Protein AF-A0A6I5H037-F1 (afdb_monomer)

Foldseek 3Di:
DPDDFAFDDPVVDDDDVCQVVLVVLVVVVQVVQQVCCCPVQPPVHGAGLWQRAWLDKDKDKDFLDPPDDPLQLFDLSVDTDIWIKIWIKTQGASHHWFLVPRFQKMKIKMKTAQRDFFDPDPVCGGRRIDIQIKILALAALDDGSVLVSLVSVLRSCVVVLPVVPPRSVVQSLVCNQCVPVPHDPVGGSVSSSVSVVVSRPPADWAPLQGKIKSNDWDDGPRTIDIDIDGHDPVLNVQQDRTHFDSPPDRDTRNVSVVVSPD

Mean predicted aligned error: 4.05 Å

Structure (mmCIF, N/CA/C/O backbone):
data_AF-A0A6I5H037-F1
#
_entry.id   AF-A0A6I5H037-F1
#
loop_
_atom_site.group_PDB
_atom_site.id
_atom_site.type_symbol
_atom_site.label_atom_id
_atom_site.label_alt_id
_atom_site.label_comp_id
_atom_site.label_asym_id
_atom_site.label_entity_id
_atom_site.label_seq_id
_atom_site.pdbx_PDB_ins_code
_atom_site.Cartn_x
_atom_site.Cartn_y
_atom_site.Cartn_z
_atom_site.occupancy
_atom_site.B_iso_or_equiv
_atom_site.auth_seq_id
_atom_site.auth_comp_id
_atom_site.auth_asym_id
_atom_site.auth_atom_id
_atom_site.pdbx_PDB_model_num
ATOM 1 N N . MET A 1 1 ? 1.772 -14.454 26.926 1.00 45.12 1 MET A N 1
ATOM 2 C CA . MET A 1 1 ? 2.000 -13.099 27.471 1.00 45.12 1 MET A CA 1
ATOM 3 C C . MET A 1 1 ? 0.825 -12.242 27.049 1.00 45.12 1 MET A C 1
ATOM 5 O O . MET A 1 1 ? 0.417 -12.375 25.902 1.00 45.12 1 MET A O 1
ATOM 9 N N . ALA A 1 2 ? 0.251 -11.444 27.952 1.00 58.22 2 ALA A N 1
ATOM 10 C CA . ALA A 1 2 ? -0.724 -10.430 27.551 1.00 58.22 2 ALA A CA 1
ATOM 11 C C . ALA A 1 2 ? -0.052 -9.454 26.571 1.00 58.22 2 ALA A C 1
ATOM 13 O O . ALA A 1 2 ? 1.149 -9.204 26.697 1.00 58.22 2 ALA A O 1
ATOM 14 N N . ALA A 1 3 ? -0.789 -8.958 25.578 1.00 73.38 3 ALA A N 1
ATOM 15 C CA . ALA A 1 3 ? -0.257 -7.965 24.654 1.00 73.38 3 ALA A CA 1
ATOM 16 C C . ALA A 1 3 ? 0.132 -6.701 25.439 1.00 73.38 3 ALA A C 1
ATOM 18 O O . ALA A 1 3 ? -0.665 -6.186 26.221 1.00 73.38 3 ALA A O 1
ATOM 19 N N . GLN A 1 4 ? 1.362 -6.222 25.261 1.00 87.56 4 GLN A N 1
ATOM 20 C CA . GLN A 1 4 ? 1.789 -4.944 25.819 1.00 87.56 4 GLN A CA 1
ATOM 21 C C . GLN A 1 4 ? 1.348 -3.835 24.860 1.00 87.56 4 GLN A C 1
ATOM 23 O O . GLN A 1 4 ? 1.903 -3.707 23.770 1.00 87.56 4 GLN A O 1
ATOM 28 N N . PHE A 1 5 ? 0.338 -3.058 25.248 1.00 92.31 5 PHE A N 1
ATOM 29 C CA . PHE A 1 5 ? -0.119 -1.911 24.465 1.00 92.31 5 PHE A CA 1
ATOM 30 C C . PHE A 1 5 ? 0.850 -0.732 24.610 1.00 92.31 5 PHE A C 1
ATOM 32 O O . PHE A 1 5 ? 1.288 -0.408 25.716 1.00 92.31 5 PHE A O 1
ATOM 39 N N . VAL A 1 6 ? 1.170 -0.082 23.490 1.00 93.88 6 VAL A N 1
ATOM 40 C CA . VAL A 1 6 ? 2.007 1.124 23.450 1.00 93.88 6 VAL A CA 1
ATOM 41 C C . VAL A 1 6 ? 1.087 2.336 23.433 1.00 93.88 6 VAL A C 1
ATOM 43 O O . VAL A 1 6 ? 0.266 2.466 22.525 1.00 93.88 6 VAL A O 1
ATOM 46 N N . ARG A 1 7 ? 1.189 3.198 24.448 1.00 94.88 7 ARG A N 1
ATOM 47 C CA . ARG A 1 7 ? 0.405 4.437 24.512 1.00 94.88 7 ARG A CA 1
ATOM 48 C C . ARG A 1 7 ? 0.879 5.424 23.455 1.00 94.88 7 ARG A C 1
ATOM 50 O O . ARG A 1 7 ? 2.078 5.552 23.230 1.00 94.88 7 ARG A O 1
ATOM 57 N N . TYR A 1 8 ? -0.070 6.119 22.845 1.00 95.69 8 TYR A N 1
ATOM 58 C CA . TYR A 1 8 ? 0.222 7.253 21.989 1.00 95.69 8 TYR A CA 1
ATOM 59 C C . TYR A 1 8 ? 0.572 8.464 22.851 1.00 95.69 8 TYR A C 1
ATOM 61 O O . TYR A 1 8 ? -0.166 8.824 23.773 1.00 95.69 8 TYR A O 1
ATOM 69 N N . THR A 1 9 ? 1.672 9.116 22.508 1.00 94.88 9 THR A N 1
ATOM 70 C CA . THR A 1 9 ? 2.032 10.441 22.997 1.00 94.88 9 THR A CA 1
ATOM 71 C C . THR A 1 9 ? 2.576 11.250 21.815 1.00 94.88 9 THR A C 1
ATOM 73 O O . THR A 1 9 ? 3.188 10.657 20.928 1.00 94.88 9 THR A O 1
ATOM 76 N N . PRO A 1 10 ? 2.340 12.574 21.739 1.00 90.75 10 PRO A N 1
ATOM 77 C CA . PRO A 1 10 ? 2.781 13.370 20.588 1.00 90.75 10 PRO A CA 1
ATOM 78 C C . PRO A 1 10 ? 4.294 13.324 20.320 1.00 90.75 10 PRO A C 1
ATOM 80 O O . PRO A 1 10 ? 4.713 13.471 19.184 1.00 90.75 10 PRO A O 1
ATOM 83 N N . ASP A 1 11 ? 5.113 13.081 21.345 1.00 91.12 11 ASP A N 1
ATOM 84 C CA . ASP A 1 11 ? 6.573 12.953 21.250 1.00 91.12 11 ASP A CA 1
ATOM 85 C C . ASP A 1 11 ? 7.053 11.630 20.626 1.00 91.12 11 ASP A C 1
ATOM 87 O O . ASP A 1 11 ? 8.256 11.436 20.464 1.00 91.12 11 ASP A O 1
ATOM 91 N N . ILE A 1 12 ? 6.141 10.715 20.268 1.00 90.75 12 ILE A N 1
ATOM 92 C CA . ILE A 1 12 ? 6.486 9.517 19.488 1.00 90.75 12 ILE A CA 1
ATOM 93 C C . ILE A 1 12 ? 6.868 9.868 18.041 1.00 90.75 12 ILE A C 1
ATOM 95 O O . ILE A 1 12 ? 7.565 9.093 17.384 1.00 90.75 12 ILE A O 1
ATOM 99 N N . GLU A 1 13 ? 6.381 10.999 17.527 1.00 85.44 13 GLU A N 1
ATOM 100 C CA . GLU A 1 13 ? 6.685 11.461 16.178 1.00 85.44 13 GLU A CA 1
ATOM 101 C C . GLU A 1 13 ? 8.054 12.147 16.166 1.00 85.44 13 GLU A C 1
ATOM 103 O O . GLU A 1 13 ? 8.364 12.981 17.018 1.00 85.44 13 GLU A O 1
ATOM 108 N N . ALA A 1 14 ? 8.896 11.762 15.208 1.00 84.94 14 ALA A N 1
ATOM 109 C CA . ALA A 1 14 ? 10.182 12.406 14.997 1.00 84.94 14 ALA A CA 1
ATOM 110 C C . ALA A 1 14 ? 9.977 13.645 14.124 1.00 84.94 14 ALA A C 1
ATOM 112 O O . ALA A 1 14 ? 9.463 13.532 13.012 1.00 84.94 14 ALA A O 1
ATOM 113 N N . ASP A 1 15 ? 10.392 14.804 14.631 1.00 84.00 15 ASP A N 1
ATOM 114 C CA . ASP A 1 15 ? 10.367 16.047 13.865 1.00 84.00 15 ASP A CA 1
ATOM 115 C C . ASP A 1 15 ? 11.351 15.955 12.688 1.00 84.00 15 ASP A C 1
ATOM 117 O O . ASP A 1 15 ? 12.521 15.600 12.864 1.00 84.00 15 ASP A O 1
ATOM 121 N N . ASP A 1 16 ? 10.864 16.264 11.490 1.00 88.81 16 ASP A N 1
ATOM 122 C CA . ASP A 1 16 ? 11.654 16.375 10.268 1.00 88.81 16 ASP A CA 1
ATOM 123 C C . ASP A 1 16 ? 11.453 17.802 9.731 1.00 88.81 16 ASP A C 1
ATOM 125 O O . ASP A 1 16 ? 10.391 18.109 9.182 1.00 88.81 16 ASP A O 1
ATOM 129 N N . PRO A 1 17 ? 12.454 18.693 9.873 1.00 93.38 17 PRO A N 1
ATOM 130 C CA . PRO A 1 17 ? 12.318 20.096 9.486 1.00 93.38 17 PRO A CA 1
ATOM 131 C C . PRO A 1 17 ? 12.111 20.284 7.977 1.00 93.38 17 PRO A C 1
ATOM 133 O O . PRO A 1 17 ? 11.693 21.357 7.542 1.00 93.38 17 PRO A O 1
ATOM 136 N N . ASP A 1 18 ? 12.405 19.257 7.176 1.00 95.38 18 ASP A N 1
ATOM 137 C CA . ASP A 1 18 ? 12.245 19.261 5.730 1.00 95.38 18 ASP A CA 1
ATOM 138 C C . ASP A 1 18 ? 11.005 18.475 5.267 1.00 95.38 18 ASP A C 1
ATOM 140 O O . ASP A 1 18 ? 10.766 18.382 4.056 1.00 95.38 18 ASP A O 1
ATOM 144 N N . PHE A 1 19 ? 10.192 17.956 6.198 1.00 94.19 19 PHE A N 1
ATOM 145 C CA . PHE A 1 19 ? 9.031 17.112 5.910 1.00 94.19 19 PHE A CA 1
ATOM 146 C C . PHE A 1 19 ? 8.091 17.754 4.892 1.00 94.19 19 PHE A C 1
ATOM 148 O O . PHE A 1 19 ? 7.837 17.165 3.842 1.00 94.19 19 PHE A O 1
ATOM 155 N N . ASP A 1 20 ? 7.635 18.984 5.150 1.00 95.19 20 ASP A N 1
ATOM 156 C CA . ASP A 1 20 ? 6.682 19.681 4.281 1.00 95.19 20 ASP A CA 1
ATOM 157 C C . ASP A 1 20 ? 7.251 19.891 2.875 1.00 95.19 20 ASP A C 1
ATOM 159 O O . ASP A 1 20 ? 6.580 19.645 1.872 1.00 95.19 20 ASP A O 1
ATOM 163 N N . ARG A 1 21 ? 8.524 20.291 2.774 1.00 97.31 21 ARG A N 1
ATOM 164 C CA . ARG A 1 21 ? 9.194 20.499 1.482 1.00 97.31 21 ARG A CA 1
ATOM 165 C C . ARG A 1 21 ? 9.299 19.192 0.696 1.00 97.31 21 ARG A C 1
ATOM 167 O O . ARG A 1 21 ? 9.020 19.162 -0.509 1.00 97.31 21 ARG A O 1
ATOM 174 N N . ASN A 1 22 ? 9.713 18.119 1.363 1.00 96.44 22 ASN A N 1
ATOM 175 C CA . ASN A 1 22 ? 9.862 16.803 0.753 1.00 96.44 22 ASN A CA 1
ATOM 176 C C . ASN A 1 22 ? 8.491 16.241 0.346 1.00 96.44 22 ASN A C 1
ATOM 178 O O . ASN A 1 22 ? 8.345 15.742 -0.770 1.00 96.44 22 ASN A O 1
ATOM 182 N N . LEU A 1 23 ? 7.468 16.408 1.187 1.00 95.50 23 LEU A N 1
ATOM 183 C CA . LEU A 1 23 ? 6.093 15.998 0.912 1.00 95.50 23 LEU A CA 1
ATOM 184 C C . LEU A 1 23 ? 5.537 16.705 -0.326 1.00 95.50 23 LEU A C 1
ATOM 186 O O . LEU A 1 23 ? 5.046 16.039 -1.234 1.00 95.50 23 LEU A O 1
ATOM 190 N N . GLN A 1 24 ? 5.686 18.029 -0.421 1.00 97.25 24 GLN A N 1
ATOM 191 C CA . GLN A 1 24 ? 5.251 18.780 -1.604 1.00 97.25 24 GLN A CA 1
ATOM 192 C C . GLN A 1 24 ? 5.994 18.346 -2.874 1.00 97.25 24 GLN A C 1
ATOM 194 O O . GLN A 1 24 ? 5.411 18.295 -3.957 1.00 97.25 24 GLN A O 1
ATOM 199 N N . THR A 1 25 ? 7.267 17.961 -2.752 1.00 96.94 25 THR A N 1
ATOM 200 C CA . THR A 1 25 ? 8.031 17.413 -3.883 1.00 96.94 25 THR A CA 1
ATOM 201 C C . THR A 1 25 ? 7.469 16.065 -4.343 1.00 96.94 25 THR A C 1
ATOM 203 O O . THR A 1 25 ? 7.323 15.848 -5.546 1.00 96.94 25 THR A O 1
ATOM 206 N N . VAL A 1 26 ? 7.130 15.165 -3.411 1.00 95.75 26 VAL A N 1
ATOM 207 C CA . VAL A 1 26 ? 6.481 13.880 -3.727 1.00 95.75 26 VAL A CA 1
ATOM 208 C C . VAL A 1 26 ? 5.128 14.113 -4.399 1.00 95.75 26 VAL A C 1
ATOM 210 O O . VAL A 1 26 ? 4.872 13.523 -5.447 1.00 95.75 26 VAL A O 1
ATOM 213 N N . ILE A 1 27 ? 4.300 15.007 -3.846 1.00 95.38 27 ILE A N 1
ATOM 214 C CA . ILE A 1 27 ? 2.980 15.349 -4.395 1.00 95.38 27 ILE A CA 1
ATOM 215 C C . ILE A 1 27 ? 3.114 15.858 -5.832 1.00 95.38 27 ILE A C 1
ATOM 217 O O . ILE A 1 27 ? 2.495 15.296 -6.731 1.00 95.38 27 ILE A O 1
ATOM 221 N N . GLY A 1 28 ? 3.988 16.837 -6.085 1.00 96.56 28 GLY A N 1
ATOM 222 C CA . GLY A 1 28 ? 4.176 17.385 -7.432 1.00 96.56 28 GLY A CA 1
ATOM 223 C C . GLY A 1 28 ? 4.663 16.345 -8.451 1.00 96.56 28 GLY A C 1
ATOM 224 O O . GLY A 1 28 ? 4.234 16.351 -9.609 1.00 96.56 28 GLY A O 1
ATOM 225 N N . LYS A 1 29 ? 5.522 15.402 -8.033 1.00 94.38 29 LYS A N 1
ATOM 226 C CA . LYS A 1 29 ? 5.944 14.269 -8.878 1.00 94.38 29 LYS A CA 1
ATOM 227 C C . LYS A 1 29 ? 4.783 13.324 -9.184 1.00 94.38 29 LYS A C 1
ATOM 229 O O . LYS A 1 29 ? 4.627 12.913 -10.334 1.00 94.38 29 LYS A O 1
ATOM 234 N N . THR A 1 30 ? 3.972 12.997 -8.180 1.00 94.88 30 THR A N 1
ATOM 235 C CA . THR A 1 30 ? 2.774 12.165 -8.332 1.00 94.88 30 THR A CA 1
ATOM 236 C C . THR A 1 30 ? 1.770 12.815 -9.283 1.00 94.88 30 THR A C 1
ATOM 238 O O . THR A 1 30 ? 1.322 12.163 -10.224 1.00 94.88 30 THR A O 1
ATOM 241 N N . GLU A 1 31 ? 1.464 14.101 -9.108 1.00 95.44 31 GLU A N 1
ATOM 242 C CA . GLU A 1 31 ? 0.561 14.851 -9.990 1.00 95.44 31 GLU A CA 1
ATOM 243 C C . GLU A 1 31 ? 1.055 14.862 -11.440 1.00 95.44 31 GLU A C 1
ATOM 245 O O . GLU A 1 31 ? 0.289 14.556 -12.357 1.00 95.44 31 GLU A O 1
ATOM 250 N N . SER A 1 32 ? 2.348 15.138 -11.641 1.00 94.31 32 SER A N 1
ATOM 251 C CA . SER A 1 32 ? 2.969 15.139 -12.972 1.00 94.31 32 SER A CA 1
ATOM 252 C C . SER A 1 32 ? 2.869 13.761 -13.631 1.00 94.31 32 SER A C 1
ATOM 254 O O . SER A 1 32 ? 2.424 13.646 -14.770 1.00 94.31 32 SER A O 1
ATOM 256 N N . TYR A 1 33 ? 3.195 12.693 -12.893 1.00 92.50 33 TYR A N 1
ATOM 257 C CA . TYR A 1 33 ? 3.070 11.323 -13.392 1.00 92.50 33 TYR A CA 1
ATOM 258 C C . TYR A 1 33 ? 1.628 10.984 -13.794 1.00 92.50 33 TYR A C 1
ATOM 260 O O . TYR A 1 33 ? 1.393 10.423 -14.867 1.00 92.50 33 TYR A O 1
ATOM 268 N N . ILE A 1 34 ? 0.655 11.319 -12.940 1.00 93.50 34 ILE A N 1
ATOM 269 C CA . ILE A 1 34 ? -0.766 11.059 -13.195 1.00 93.50 34 ILE A CA 1
ATOM 270 C C . ILE A 1 34 ? -1.210 11.785 -14.470 1.00 93.50 34 ILE A C 1
ATOM 272 O O . ILE A 1 34 ? -1.850 11.162 -15.321 1.00 93.50 34 ILE A O 1
ATOM 276 N N . ALA A 1 35 ? -0.844 13.057 -14.640 1.00 93.69 35 ALA A N 1
ATOM 277 C CA . ALA A 1 35 ? -1.176 13.831 -15.833 1.00 93.69 35 ALA A CA 1
ATOM 278 C C . ALA A 1 35 ? -0.558 13.223 -17.107 1.00 93.69 35 ALA A C 1
ATOM 280 O O . ALA A 1 35 ? -1.280 12.923 -18.062 1.00 93.69 35 ALA A O 1
ATOM 281 N N . ASP A 1 36 ? 0.747 12.945 -17.093 1.00 91.75 36 ASP A N 1
ATOM 282 C CA . ASP A 1 36 ? 1.486 12.424 -18.253 1.00 91.75 36 ASP A CA 1
ATOM 283 C C . ASP A 1 36 ? 1.035 11.010 -18.656 1.00 91.75 36 ASP A C 1
ATOM 285 O O . ASP A 1 36 ? 1.082 10.617 -19.829 1.00 91.75 36 ASP A O 1
ATOM 289 N N . SER A 1 37 ? 0.552 10.224 -17.691 1.00 91.19 37 SER A N 1
ATOM 290 C CA . SER A 1 37 ? 0.114 8.846 -17.924 1.00 91.19 37 SER A CA 1
ATOM 291 C C . SER A 1 37 ? -1.097 8.723 -18.858 1.00 91.19 37 SER A C 1
ATOM 293 O O . SER A 1 37 ? -1.305 7.649 -19.427 1.00 91.19 37 SER A O 1
ATOM 295 N N . VAL A 1 38 ? -1.868 9.797 -19.068 1.00 89.94 38 VAL A N 1
ATOM 296 C CA . VAL A 1 38 ? -2.988 9.812 -20.025 1.00 89.94 38 VAL A CA 1
ATOM 297 C C . VAL A 1 38 ? -2.495 9.493 -21.437 1.00 89.94 38 VAL A C 1
ATOM 299 O O . VAL A 1 38 ? -3.088 8.656 -22.127 1.00 89.94 38 VAL A O 1
ATOM 302 N N . GLU A 1 39 ? -1.393 10.125 -21.844 1.00 86.44 39 GLU A N 1
ATOM 303 C CA . GLU A 1 39 ? -0.765 9.923 -23.149 1.00 86.44 39 GLU A CA 1
ATOM 304 C C . GLU A 1 39 ? 0.182 8.718 -23.118 1.00 86.44 39 GLU A C 1
ATOM 306 O O . GLU A 1 39 ? 0.047 7.790 -23.920 1.00 86.44 39 GLU A O 1
ATOM 311 N N . ALA A 1 40 ? 1.101 8.683 -22.147 1.00 82.06 40 ALA A N 1
ATOM 312 C CA . ALA A 1 40 ? 2.151 7.667 -22.072 1.00 82.06 40 ALA A CA 1
ATOM 313 C C . ALA A 1 40 ? 1.618 6.257 -21.756 1.00 82.06 40 ALA A C 1
ATOM 315 O O . ALA A 1 40 ? 2.200 5.255 -22.174 1.00 82.06 40 ALA A O 1
ATOM 316 N N . GLY A 1 41 ? 0.502 6.160 -21.028 1.00 71.12 41 GLY A N 1
ATOM 317 C CA . GLY A 1 41 ? -0.101 4.896 -20.610 1.00 71.12 41 GLY A CA 1
ATOM 318 C C . GLY A 1 41 ? -0.867 4.167 -21.715 1.00 71.12 41 GLY A C 1
ATOM 319 O O . GLY A 1 41 ? -1.303 3.038 -21.498 1.00 71.12 41 GLY A O 1
ATOM 320 N N . GLY A 1 42 ? -1.070 4.789 -22.885 1.00 70.19 42 GLY A N 1
ATOM 321 C CA . GLY A 1 42 ? -1.694 4.163 -24.059 1.00 70.19 42 GLY A CA 1
ATOM 322 C C . GLY A 1 42 ? -3.180 3.802 -23.908 1.00 70.19 42 GLY A C 1
ATOM 323 O O . GLY A 1 42 ? -3.752 3.186 -24.804 1.00 70.19 42 GLY A O 1
ATOM 324 N N . THR A 1 43 ? -3.815 4.172 -22.789 1.00 76.00 43 THR A N 1
ATOM 325 C CA . THR A 1 43 ? -5.243 3.914 -22.518 1.00 76.00 43 THR A CA 1
ATOM 326 C C . THR A 1 43 ? -6.125 5.155 -22.671 1.00 76.00 43 THR A C 1
ATOM 328 O O . THR A 1 43 ? -7.350 5.036 -22.604 1.00 76.00 43 THR A O 1
ATOM 331 N N . GLY A 1 44 ? -5.526 6.341 -22.850 1.00 83.81 44 GLY A N 1
ATOM 332 C CA . GLY A 1 44 ? -6.238 7.622 -22.836 1.00 83.81 44 GLY A CA 1
ATOM 333 C C . GLY A 1 44 ? -6.839 7.965 -21.468 1.00 83.81 44 GLY A C 1
ATOM 334 O O . GLY A 1 44 ? -7.778 8.754 -21.388 1.00 83.81 44 GLY A O 1
ATOM 335 N N . ARG A 1 45 ? -6.360 7.327 -20.393 1.00 88.00 45 ARG A N 1
ATOM 336 C CA . ARG A 1 45 ? -6.822 7.523 -19.016 1.00 88.00 45 ARG A CA 1
ATOM 337 C C . ARG A 1 45 ? -5.627 7.675 -18.094 1.00 88.00 45 ARG A C 1
ATOM 339 O O . ARG A 1 45 ? -4.628 6.981 -18.267 1.00 88.00 45 ARG A O 1
ATOM 346 N N . ALA A 1 46 ? -5.785 8.527 -17.089 1.00 92.56 46 ALA A N 1
ATOM 347 C CA . ALA A 1 46 ? -4.786 8.685 -16.051 1.00 92.56 46 ALA A CA 1
ATOM 348 C C . ALA A 1 46 ? -4.640 7.384 -15.241 1.00 92.56 46 ALA A C 1
ATOM 350 O O . ALA A 1 46 ? -5.628 6.736 -14.869 1.00 92.56 46 ALA A O 1
ATOM 351 N N . LEU A 1 47 ? -3.397 7.004 -14.980 1.00 91.75 47 LEU A N 1
ATOM 352 C CA . LEU A 1 47 ? -2.997 5.916 -14.103 1.00 91.75 47 LEU A CA 1
ATOM 353 C C . LEU A 1 47 ? -2.598 6.486 -12.741 1.00 91.75 47 LEU A C 1
ATOM 355 O O . LEU A 1 47 ? -2.188 7.634 -12.628 1.00 91.75 47 LEU A O 1
ATOM 359 N N . ARG A 1 48 ? -2.710 5.660 -11.700 1.00 93.19 48 ARG A N 1
ATOM 360 C CA . ARG A 1 48 ? -2.158 5.986 -10.379 1.00 93.19 48 ARG A CA 1
ATOM 361 C C . ARG A 1 48 ? -0.641 5.767 -10.401 1.00 93.19 48 ARG A C 1
ATOM 363 O O . ARG A 1 48 ? -0.192 4.806 -11.021 1.00 93.19 48 ARG A O 1
ATOM 370 N N . ASP A 1 49 ? 0.121 6.602 -9.704 1.00 91.62 49 ASP A N 1
ATOM 371 C CA . ASP A 1 49 ? 1.587 6.495 -9.561 1.00 91.62 49 ASP A CA 1
ATOM 372 C C . ASP A 1 49 ? 2.042 5.296 -8.709 1.00 91.62 49 ASP A C 1
ATOM 374 O O . ASP A 1 49 ? 3.193 4.870 -8.752 1.00 91.62 49 ASP A O 1
ATOM 378 N N . ALA A 1 50 ? 1.114 4.699 -7.974 1.00 93.25 50 ALA A N 1
ATOM 379 C CA . ALA A 1 50 ? 1.214 3.368 -7.413 1.00 93.25 50 ALA A CA 1
ATOM 380 C C . ALA A 1 50 ? -0.153 2.694 -7.509 1.00 93.25 50 ALA A C 1
ATOM 382 O O . ALA A 1 50 ? -1.203 3.335 -7.561 1.00 93.25 50 ALA A O 1
ATOM 383 N N . HIS A 1 51 ? -0.175 1.370 -7.522 1.00 96.19 51 HIS A N 1
ATOM 384 C CA . HIS A 1 51 ? -1.423 0.626 -7.630 1.00 96.19 51 HIS A CA 1
ATOM 385 C C . HIS A 1 51 ? -2.281 0.932 -8.868 1.00 96.19 51 HIS A C 1
ATOM 387 O O . HIS A 1 51 ? -3.523 0.912 -8.808 1.00 96.19 51 HIS A O 1
ATOM 393 N N . ALA A 1 52 ? -1.636 1.171 -10.014 1.00 94.38 52 ALA A N 1
ATOM 394 C CA . ALA A 1 52 ? -2.313 1.487 -11.269 1.00 94.38 52 ALA A CA 1
ATOM 395 C C . ALA A 1 52 ? -3.261 0.366 -11.712 1.00 94.38 52 ALA A C 1
ATOM 397 O O . ALA A 1 52 ? -4.429 0.621 -12.025 1.00 94.38 52 ALA A O 1
ATOM 398 N N . LYS A 1 53 ? -2.800 -0.894 -11.677 1.00 95.12 53 LYS A N 1
ATOM 399 C CA . LYS A 1 53 ? -3.639 -2.042 -12.043 1.00 95.12 53 LYS A CA 1
ATOM 400 C C . LYS A 1 53 ? -4.585 -2.431 -10.911 1.00 95.12 53 LYS A C 1
ATOM 402 O O . LYS A 1 53 ? -4.167 -2.999 -9.905 1.00 95.12 53 LYS A O 1
ATOM 407 N N . GLY A 1 54 ? -5.879 -2.182 -11.106 1.00 96.56 54 GLY A N 1
ATOM 408 C CA . GLY A 1 54 ? -6.937 -2.764 -10.280 1.00 96.56 54 GLY A CA 1
ATOM 409 C C . GLY A 1 54 ? -7.288 -4.180 -10.743 1.00 96.56 54 GLY A C 1
ATOM 410 O O . GLY A 1 54 ? -7.608 -4.387 -11.917 1.00 96.56 54 GLY A O 1
ATOM 411 N N . TYR A 1 55 ? -7.266 -5.142 -9.824 1.00 97.31 55 TYR A N 1
ATOM 412 C CA . TYR A 1 55 ? -7.720 -6.510 -10.079 1.00 97.31 55 TYR A CA 1
ATOM 413 C C . TYR A 1 55 ? -9.235 -6.644 -9.939 1.00 97.31 55 TYR A C 1
ATOM 415 O O . TYR A 1 55 ? -9.851 -7.337 -10.741 1.00 97.31 55 TYR A O 1
ATOM 423 N N . GLY A 1 56 ? -9.849 -5.914 -9.007 1.00 96.88 56 GLY A N 1
ATOM 424 C CA . GLY A 1 56 ? -11.302 -5.847 -8.882 1.00 96.88 56 GLY A CA 1
ATOM 425 C C . GLY A 1 56 ? -11.756 -4.886 -7.790 1.00 96.88 56 GLY A C 1
ATOM 426 O O . GLY A 1 56 ? -10.963 -4.489 -6.935 1.00 96.88 56 GLY A O 1
ATOM 427 N N . LEU A 1 57 ? -13.034 -4.516 -7.857 1.00 97.38 57 LEU A N 1
ATOM 428 C CA . LEU A 1 57 ? -13.748 -3.745 -6.847 1.00 97.38 57 LEU A CA 1
ATOM 429 C C . LEU A 1 57 ? -14.916 -4.601 -6.358 1.00 97.38 57 LEU A C 1
ATOM 431 O O . LEU A 1 57 ? -15.732 -5.040 -7.166 1.00 97.38 57 LEU A O 1
ATOM 435 N N . VAL A 1 58 ? -14.965 -4.856 -5.057 1.00 96.69 58 VAL A N 1
ATOM 436 C CA . VAL A 1 58 ? -15.917 -5.770 -4.425 1.00 96.69 58 VAL A CA 1
ATOM 437 C C . VAL A 1 58 ? -16.734 -4.985 -3.409 1.00 96.69 58 VAL A C 1
ATOM 439 O O . VAL A 1 58 ? -16.180 -4.182 -2.659 1.00 96.69 58 VAL A O 1
ATOM 442 N N . ARG A 1 59 ? -18.050 -5.207 -3.391 1.00 97.56 59 ARG A N 1
ATOM 443 C CA . ARG A 1 59 ? -18.916 -4.712 -2.319 1.00 97.56 59 ARG A CA 1
ATOM 444 C C . ARG A 1 59 ? -18.861 -5.689 -1.157 1.00 97.56 59 ARG A C 1
ATOM 446 O O . ARG A 1 59 ? -18.970 -6.893 -1.369 1.00 97.56 59 ARG A O 1
ATOM 453 N N . GLY A 1 60 ? -18.706 -5.165 0.045 1.00 96.31 60 GLY A N 1
ATOM 454 C CA . GLY A 1 60 ? -18.707 -5.952 1.263 1.00 96.31 60 GLY A CA 1
ATOM 455 C C . GLY A 1 60 ? -19.419 -5.224 2.385 1.00 96.31 60 GLY A C 1
ATOM 456 O O . GLY A 1 60 ? -20.000 -4.158 2.192 1.00 96.31 60 GLY A O 1
ATOM 457 N N . VAL A 1 61 ? -19.336 -5.832 3.556 1.00 98.00 61 VAL A N 1
ATOM 458 C CA . VAL A 1 61 ? -19.856 -5.301 4.806 1.00 98.00 61 VAL A CA 1
ATOM 459 C C . VAL A 1 61 ? -18.749 -5.432 5.844 1.00 98.00 61 VAL A C 1
ATOM 461 O O . VAL A 1 61 ? -18.089 -6.470 5.911 1.00 98.00 61 VAL A O 1
ATOM 464 N N . VAL A 1 62 ? -18.533 -4.380 6.628 1.00 98.25 62 VAL A N 1
ATOM 465 C CA . VAL A 1 62 ? -17.657 -4.404 7.800 1.00 98.25 62 VAL A CA 1
ATOM 466 C C . VAL A 1 62 ? -18.525 -4.426 9.044 1.00 98.25 62 VAL A C 1
ATOM 468 O O . VAL A 1 62 ? -19.361 -3.550 9.244 1.00 98.25 62 VAL A O 1
ATOM 471 N N . GLU A 1 63 ? -18.307 -5.427 9.886 1.00 98.06 63 GLU A N 1
ATOM 472 C CA . GLU A 1 63 ? -18.902 -5.505 11.213 1.00 98.06 63 GLU A CA 1
ATOM 473 C C . GLU A 1 63 ? -17.857 -5.110 12.258 1.00 98.06 63 GLU A C 1
ATOM 475 O O . GLU A 1 63 ? -16.805 -5.741 12.388 1.00 98.06 63 GLU A O 1
ATOM 480 N N . ILE A 1 64 ? -18.149 -4.046 12.999 1.00 97.38 64 ILE A N 1
ATOM 481 C CA . ILE A 1 64 ? -17.427 -3.663 14.206 1.00 97.38 64 ILE A CA 1
ATOM 482 C C . ILE A 1 64 ? -18.110 -4.387 15.364 1.00 97.38 64 ILE A C 1
ATOM 484 O O . ILE A 1 64 ? -19.263 -4.103 15.691 1.00 97.38 64 ILE A O 1
ATOM 488 N N . LEU A 1 65 ? -17.393 -5.342 15.954 1.00 97.25 65 LEU A N 1
ATOM 489 C CA . LEU A 1 65 ? -17.919 -6.213 17.003 1.00 97.25 65 LEU A CA 1
ATOM 490 C C . LEU A 1 65 ? -18.190 -5.453 18.306 1.00 97.25 65 LEU A C 1
ATOM 492 O O . LEU A 1 65 ? -17.510 -4.477 18.634 1.00 97.25 65 LEU A O 1
ATOM 496 N N . ASP A 1 66 ? -19.154 -5.949 19.078 1.00 97.12 66 ASP A N 1
ATOM 497 C CA . ASP A 1 66 ? -19.388 -5.510 20.448 1.00 97.12 66 ASP A CA 1
ATOM 498 C C . ASP A 1 66 ? -18.445 -6.205 21.447 1.00 97.12 66 ASP A C 1
ATOM 500 O O . ASP A 1 66 ? -17.665 -7.097 21.111 1.00 97.12 66 ASP A O 1
ATOM 504 N N . GLY A 1 67 ? -18.448 -5.729 22.697 1.00 96.31 67 GLY A N 1
ATOM 505 C CA . GLY A 1 67 ? -17.704 -6.368 23.789 1.00 96.31 67 GLY A CA 1
ATOM 506 C C . GLY A 1 67 ? -16.175 -6.370 23.643 1.00 96.31 67 GLY A C 1
ATOM 507 O O . GLY A 1 67 ? -15.501 -7.119 24.353 1.00 96.31 67 GLY A O 1
ATOM 508 N N . LEU A 1 68 ? -15.614 -5.553 22.746 1.00 94.62 68 LEU A N 1
ATOM 509 C CA . LEU A 1 68 ? -14.168 -5.415 22.584 1.00 94.62 68 LEU A CA 1
ATOM 510 C C . LEU A 1 68 ? -13.521 -4.854 23.866 1.00 94.62 68 LEU A C 1
ATOM 512 O O . LEU A 1 68 ? -14.098 -3.972 24.509 1.00 94.62 68 LEU A O 1
ATOM 516 N N . PRO A 1 69 ? -12.307 -5.309 24.240 1.00 94.62 69 PRO A N 1
ATOM 517 C CA . PRO A 1 69 ? -11.551 -4.680 25.317 1.00 94.62 69 PRO A CA 1
ATOM 518 C C . PRO A 1 69 ? -11.372 -3.168 25.079 1.00 94.62 69 PRO A C 1
ATOM 520 O O . PRO A 1 69 ? -11.234 -2.760 23.920 1.00 94.62 69 PRO A O 1
ATOM 523 N N . PRO A 1 70 ? -11.322 -2.333 26.137 1.00 94.81 70 PRO A N 1
ATOM 524 C CA . PRO A 1 70 ? -11.241 -0.874 26.003 1.00 94.81 70 PRO A CA 1
ATOM 525 C C . PRO A 1 70 ? -10.069 -0.373 25.145 1.00 94.81 70 PRO A C 1
ATOM 527 O O . PRO A 1 70 ? -10.156 0.668 24.500 1.00 94.81 70 PRO A O 1
ATOM 530 N N . GLU A 1 71 ? -8.961 -1.109 25.105 1.00 94.62 71 GLU A N 1
ATOM 531 C CA . GLU A 1 71 ? -7.795 -0.788 24.281 1.00 94.62 71 GLU A CA 1
ATOM 532 C C . GLU A 1 71 ? -8.069 -0.945 22.777 1.00 94.62 71 GLU A C 1
ATOM 534 O O . GLU A 1 71 ? -7.465 -0.244 21.969 1.00 94.62 71 GLU A O 1
ATOM 539 N N . TYR A 1 72 ? -9.004 -1.819 22.392 1.00 94.50 72 TYR A N 1
ATOM 540 C CA . TYR A 1 72 ? -9.421 -2.026 21.002 1.00 94.50 72 TYR A CA 1
ATOM 541 C C . TYR A 1 72 ? -10.653 -1.193 20.619 1.00 94.50 72 TYR A C 1
ATOM 543 O O . TYR A 1 72 ? -10.757 -0.781 19.466 1.00 94.50 72 TYR A O 1
ATOM 551 N N . ALA A 1 73 ? -11.544 -0.892 21.565 1.00 96.12 73 ALA A N 1
ATOM 552 C CA . ALA A 1 73 ? -12.787 -0.148 21.344 1.00 96.12 73 ALA A CA 1
ATOM 553 C C . ALA A 1 73 ? -12.581 1.385 21.283 1.00 96.12 73 ALA A C 1
ATOM 555 O O . ALA A 1 73 ? -13.106 2.122 22.116 1.00 96.12 73 ALA A O 1
ATOM 556 N N . GLN A 1 74 ? -11.785 1.882 20.327 1.00 95.69 74 GLN 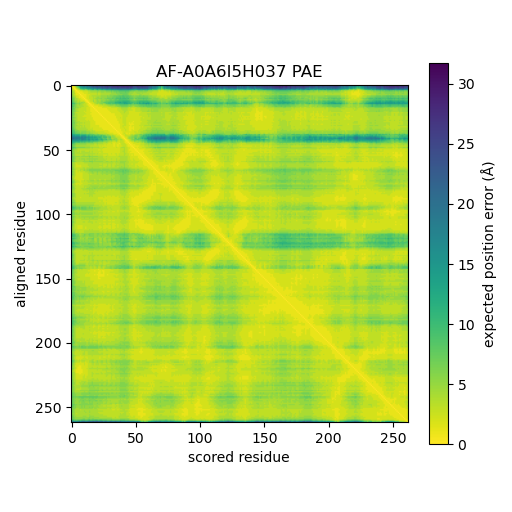A N 1
ATOM 557 C CA . GLN A 1 74 ? -11.448 3.312 20.197 1.00 95.69 74 GLN A CA 1
ATOM 558 C C . GLN A 1 74 ? -11.550 3.819 18.757 1.00 95.69 74 GLN A C 1
ATOM 560 O O . GLN A 1 74 ? -11.486 3.045 17.804 1.00 95.69 74 GLN A O 1
ATOM 565 N N . GLY A 1 75 ? -11.696 5.137 18.591 1.00 93.25 75 GLY A N 1
ATOM 566 C CA . GLY A 1 75 ? -11.915 5.745 17.277 1.00 93.25 75 GLY A CA 1
ATOM 567 C C . GLY A 1 75 ? -13.185 5.194 16.628 1.00 93.25 75 GLY A C 1
ATOM 568 O O . GLY A 1 75 ? -14.217 5.091 17.290 1.00 93.25 75 GLY A O 1
ATOM 569 N N . ILE A 1 76 ? -13.096 4.777 15.361 1.00 93.88 76 ILE A N 1
ATOM 570 C CA . ILE A 1 76 ? -14.232 4.175 14.643 1.00 93.88 76 ILE A CA 1
ATOM 571 C C . ILE A 1 76 ? -14.735 2.888 15.316 1.00 93.88 76 ILE A C 1
ATOM 573 O O . ILE A 1 76 ? -15.916 2.583 15.243 1.00 93.88 76 ILE A O 1
ATOM 577 N N . TYR A 1 77 ? -13.865 2.169 16.033 1.00 95.50 77 TYR A N 1
ATOM 578 C CA . TYR A 1 77 ? -14.181 0.895 16.686 1.00 95.50 77 TYR A CA 1
ATOM 579 C C . TYR A 1 77 ? -14.889 1.051 18.038 1.00 95.50 77 TYR A C 1
ATOM 581 O O . TYR A 1 77 ? -15.230 0.055 18.671 1.00 95.50 77 TYR A O 1
ATOM 589 N N . ALA A 1 78 ? -15.078 2.285 18.517 1.00 95.25 78 ALA A N 1
ATOM 590 C CA . ALA A 1 78 ? -15.736 2.552 19.797 1.00 95.25 78 ALA A CA 1
ATOM 591 C C . ALA A 1 78 ? -17.247 2.273 19.762 1.00 95.25 78 ALA A C 1
ATOM 593 O O . ALA A 1 78 ? -17.851 2.038 20.808 1.00 95.25 78 ALA A O 1
ATOM 594 N N . THR A 1 79 ? -17.857 2.316 18.574 1.00 94.81 79 THR A N 1
ATOM 595 C CA . THR A 1 79 ? -19.287 2.053 18.383 1.00 94.81 79 THR A CA 1
ATOM 596 C C . THR A 1 79 ? -19.456 0.776 17.563 1.00 94.81 79 THR A C 1
ATOM 598 O O . THR A 1 79 ? -19.102 0.778 16.385 1.00 94.81 79 THR A O 1
ATOM 601 N N . PRO A 1 80 ? -19.983 -0.310 18.155 1.00 96.94 80 PRO A N 1
ATOM 602 C CA . PRO A 1 80 ? -20.317 -1.520 17.415 1.00 96.94 80 PRO A CA 1
ATOM 603 C C . PRO A 1 80 ? -21.378 -1.249 16.350 1.00 96.94 80 PRO A C 1
ATOM 605 O O . PRO A 1 80 ? -22.278 -0.431 16.556 1.00 96.94 80 PRO A O 1
ATOM 608 N N . GLY A 1 81 ? -21.302 -1.957 15.229 1.00 97.00 81 GLY A N 1
ATOM 609 C CA . GLY A 1 81 ? -22.217 -1.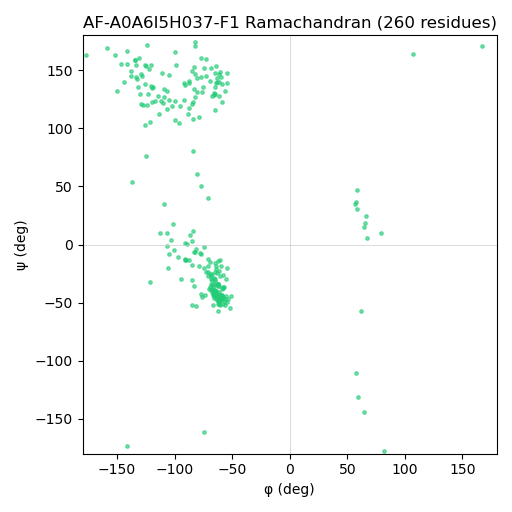728 14.121 1.00 97.00 81 GLY A CA 1
ATOM 610 C C . GLY A 1 81 ? -21.803 -2.403 12.827 1.00 97.00 81 GLY A C 1
ATOM 611 O O . GLY A 1 81 ? -20.708 -2.944 12.687 1.00 97.00 81 GLY A O 1
ATOM 612 N N . THR A 1 82 ? -22.714 -2.364 11.865 1.00 98.38 82 THR A N 1
ATOM 613 C CA . THR A 1 82 ? -22.530 -2.929 10.532 1.00 98.38 82 THR A CA 1
ATOM 614 C C . THR A 1 82 ? -22.521 -1.799 9.516 1.00 98.38 82 THR A C 1
ATOM 616 O O . THR A 1 82 ? -23.449 -0.994 9.487 1.00 98.38 82 THR A O 1
ATOM 619 N N . HIS A 1 83 ? -21.491 -1.763 8.679 1.00 98.50 83 HIS A N 1
ATOM 620 C CA . HIS A 1 83 ? -21.260 -0.705 7.703 1.00 98.50 83 HIS A CA 1
ATOM 621 C C . HIS A 1 83 ? -21.102 -1.292 6.307 1.00 98.50 83 HIS A C 1
ATOM 623 O O . HIS A 1 83 ? -20.396 -2.289 6.122 1.00 98.50 83 HIS A O 1
ATOM 629 N N . ASP A 1 84 ? -21.709 -0.647 5.313 1.00 98.56 84 ASP A N 1
ATOM 630 C CA . ASP A 1 84 ? -21.387 -0.933 3.920 1.00 98.56 84 ASP A CA 1
ATOM 631 C C . ASP A 1 84 ? -19.907 -0.630 3.660 1.00 98.56 84 ASP A C 1
ATOM 633 O O . ASP A 1 84 ? -19.305 0.271 4.257 1.00 98.56 84 ASP A O 1
ATOM 637 N N . ALA A 1 85 ? -19.307 -1.387 2.743 1.00 98.56 85 ALA A N 1
ATOM 638 C CA . ALA A 1 85 ? -17.912 -1.212 2.383 1.00 98.56 85 ALA A CA 1
ATOM 639 C C . ALA A 1 85 ? -17.622 -1.508 0.908 1.00 98.56 85 ALA A C 1
ATOM 641 O O . ALA A 1 85 ? -18.298 -2.298 0.239 1.00 98.56 85 ALA A O 1
ATOM 642 N N . LEU A 1 86 ? -16.549 -0.897 0.408 1.00 98.62 86 LEU A N 1
ATOM 643 C CA . LEU A 1 86 ? -15.933 -1.232 -0.871 1.00 98.62 86 LEU A CA 1
ATOM 644 C C . LEU A 1 86 ? -14.491 -1.681 -0.658 1.00 98.62 86 LEU A C 1
ATOM 646 O O . LEU A 1 86 ? -13.720 -1.025 0.038 1.00 98.62 86 LEU A O 1
ATOM 650 N N . ILE A 1 87 ? -14.111 -2.772 -1.318 1.00 98.44 87 ILE A N 1
ATOM 651 C CA . ILE A 1 87 ? -12.747 -3.297 -1.311 1.00 98.44 87 ILE A CA 1
ATOM 652 C C . ILE A 1 87 ? -12.184 -3.239 -2.726 1.00 98.44 87 ILE A C 1
ATOM 654 O O . ILE A 1 87 ? -12.744 -3.834 -3.647 1.00 98.44 87 ILE A O 1
ATOM 658 N N . ARG A 1 88 ? -11.049 -2.560 -2.911 1.00 98.50 88 ARG A N 1
ATOM 659 C CA . ARG A 1 88 ? -10.295 -2.558 -4.170 1.00 98.50 88 ARG A CA 1
ATOM 660 C C . ARG A 1 88 ? -9.024 -3.385 -4.028 1.00 98.50 88 ARG A C 1
ATOM 662 O O . ARG A 1 88 ? -8.096 -2.995 -3.321 1.00 98.50 88 ARG A O 1
ATOM 669 N N . PHE A 1 89 ? -8.946 -4.466 -4.798 1.00 98.50 89 PHE A N 1
ATOM 670 C CA . PHE A 1 89 ? -7.719 -5.237 -4.973 1.00 98.50 89 PHE A CA 1
ATOM 671 C C . PHE A 1 89 ? -6.880 -4.673 -6.118 1.00 98.50 89 PHE A C 1
ATOM 673 O O . PHE A 1 89 ? -7.412 -4.290 -7.164 1.00 98.50 89 PHE A O 1
ATOM 680 N N . SER A 1 90 ? -5.561 -4.634 -5.949 1.00 98.38 90 SER A N 1
ATOM 681 C CA . SER A 1 90 ? -4.639 -4.071 -6.946 1.00 98.38 90 SER A CA 1
ATOM 682 C C . SER A 1 90 ? -3.252 -4.709 -6.900 1.00 98.38 90 SER A C 1
ATOM 684 O O . SER A 1 90 ? -2.893 -5.343 -5.911 1.00 98.38 90 SER A O 1
ATOM 686 N N . ASN A 1 91 ? -2.462 -4.532 -7.958 1.00 97.44 91 ASN A N 1
ATOM 687 C CA . ASN A 1 91 ? -1.005 -4.683 -7.870 1.00 97.44 91 ASN A CA 1
ATOM 688 C C . ASN A 1 91 ? -0.399 -3.439 -7.193 1.00 97.44 91 ASN A C 1
ATOM 690 O O . ASN A 1 91 ? -1.069 -2.422 -7.191 1.00 97.44 91 ASN A O 1
ATOM 694 N N . GLY A 1 92 ? 0.817 -3.478 -6.644 1.00 94.94 92 GLY A N 1
ATOM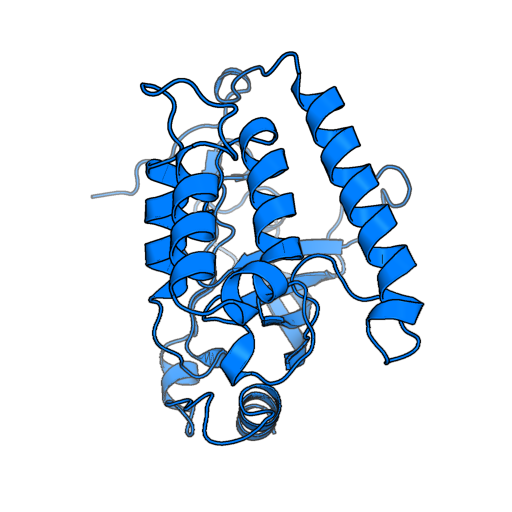 695 C CA . GLY A 1 92 ? 1.510 -2.293 -6.108 1.00 94.94 92 GLY A CA 1
ATOM 696 C C . GLY A 1 92 ? 2.162 -1.384 -7.163 1.00 94.94 92 GLY A C 1
ATOM 697 O O . GLY A 1 92 ? 2.439 -0.222 -6.889 1.00 94.94 92 GLY A O 1
ATOM 698 N N . SER A 1 93 ? 2.391 -1.880 -8.380 1.00 93.19 93 SER A N 1
ATOM 699 C CA . SER A 1 93 ? 3.129 -1.176 -9.433 1.00 93.19 93 SER A CA 1
ATOM 700 C C . SER A 1 93 ? 2.430 0.104 -9.941 1.00 93.19 93 SER A C 1
ATOM 702 O O . SER A 1 93 ? 1.198 0.111 -10.064 1.00 93.19 93 SER A O 1
ATOM 704 N N . PRO A 1 94 ? 3.198 1.139 -10.353 1.00 89.38 94 PRO A N 1
ATOM 705 C CA . PRO A 1 94 ? 2.707 2.259 -11.175 1.00 89.38 94 PRO A CA 1
ATOM 706 C C . PRO A 1 94 ? 2.155 1.837 -12.545 1.00 89.38 94 PRO A C 1
ATOM 708 O O . PRO A 1 94 ? 1.523 2.623 -13.241 1.00 89.38 94 PRO A O 1
ATOM 711 N N . HIS A 1 95 ? 2.394 0.599 -12.983 1.00 87.69 95 HIS A N 1
ATOM 712 C CA . HIS A 1 95 ? 2.065 0.158 -14.336 1.00 87.69 95 HIS A CA 1
ATOM 713 C C . HIS A 1 95 ? 0.829 -0.749 -14.375 1.00 87.69 95 HIS A C 1
ATOM 715 O O . HIS A 1 95 ? 0.607 -1.580 -13.495 1.00 87.69 95 HIS A O 1
ATOM 721 N N . ALA A 1 96 ? 0.044 -0.641 -15.452 1.00 88.62 96 ALA A N 1
ATOM 722 C CA . ALA A 1 96 ? -1.177 -1.428 -15.669 1.00 88.62 96 ALA A CA 1
ATOM 723 C C . ALA A 1 96 ? -1.010 -2.616 -16.645 1.00 88.62 96 ALA A C 1
ATOM 725 O O . ALA A 1 96 ? -1.995 -3.134 -17.169 1.00 88.62 96 ALA A O 1
ATOM 726 N N . GLY A 1 97 ? 0.233 -3.038 -16.906 1.00 89.56 97 GLY A N 1
ATOM 727 C CA . GLY A 1 97 ? 0.578 -4.065 -17.898 1.00 89.56 97 GLY A CA 1
ATOM 728 C C . GLY A 1 97 ? 0.245 -5.512 -17.502 1.00 89.56 97 GLY A C 1
ATOM 729 O O . GLY A 1 97 ? -0.570 -5.779 -16.620 1.00 89.56 97 GLY A O 1
ATOM 730 N N . ALA A 1 98 ? 0.878 -6.472 -18.182 1.00 94.00 98 ALA A N 1
ATOM 731 C CA . ALA A 1 98 ? 0.706 -7.903 -17.911 1.00 94.00 98 ALA A CA 1
ATOM 732 C C . ALA A 1 98 ? 1.203 -8.288 -16.506 1.00 94.00 98 ALA A C 1
ATOM 734 O O . ALA A 1 98 ? 2.277 -7.844 -16.099 1.00 94.00 98 ALA A O 1
ATOM 735 N N . ASP A 1 99 ? 0.463 -9.156 -15.808 1.00 96.25 99 ASP A N 1
ATOM 736 C CA . ASP A 1 99 ? 0.683 -9.478 -14.386 1.00 96.25 99 ASP A CA 1
ATOM 737 C C . ASP A 1 99 ? 2.101 -10.002 -14.100 1.00 96.25 99 ASP A C 1
ATOM 739 O O . ASP A 1 99 ? 2.716 -9.603 -13.111 1.00 96.25 99 ASP A O 1
ATOM 743 N N . ALA A 1 100 ? 2.676 -10.792 -15.016 1.00 94.94 100 ALA A N 1
ATOM 744 C CA . ALA A 1 100 ? 4.057 -11.284 -14.943 1.00 94.94 100 ALA A CA 1
ATOM 745 C C . ALA A 1 100 ? 5.131 -10.190 -14.768 1.00 94.94 100 ALA A C 1
ATOM 747 O O . ALA A 1 100 ? 6.255 -10.495 -14.376 1.00 94.94 100 ALA A O 1
ATOM 748 N N . ARG A 1 101 ? 4.825 -8.928 -15.103 1.00 91.88 101 ARG A N 1
ATOM 749 C CA . ARG A 1 101 ? 5.782 -7.807 -15.100 1.00 91.88 101 ARG A CA 1
ATOM 750 C C . ARG A 1 101 ? 5.584 -6.822 -13.951 1.00 91.88 101 ARG A C 1
ATOM 752 O O . ARG A 1 101 ? 6.328 -5.851 -13.874 1.00 91.88 101 ARG A O 1
ATOM 759 N N . LEU A 1 102 ? 4.585 -7.030 -13.096 1.00 92.38 102 LEU A N 1
ATOM 760 C CA . LEU A 1 102 ? 4.192 -6.033 -12.095 1.00 92.38 102 LEU A CA 1
ATOM 761 C C . LEU A 1 102 ? 4.790 -6.283 -10.701 1.00 92.38 102 LEU A C 1
ATOM 763 O O . LEU A 1 102 ? 4.743 -5.406 -9.845 1.00 92.38 102 LEU A O 1
ATOM 767 N N . GLY A 1 103 ? 5.398 -7.450 -10.479 1.00 93.12 103 GLY A N 1
ATOM 768 C CA . GLY A 1 103 ? 5.975 -7.826 -9.188 1.00 93.12 103 GLY A CA 1
ATOM 769 C C . GLY A 1 103 ? 4.942 -8.371 -8.195 1.00 93.12 103 GLY A C 1
ATOM 770 O O . GLY A 1 103 ? 3.767 -8.545 -8.517 1.00 93.12 103 GLY A O 1
ATOM 771 N N . ALA A 1 104 ? 5.413 -8.679 -6.984 1.00 95.00 104 ALA A N 1
ATOM 772 C CA . ALA A 1 104 ? 4.669 -9.450 -5.981 1.00 95.00 104 ALA A CA 1
ATOM 773 C C . ALA A 1 104 ? 3.798 -8.614 -5.025 1.00 95.00 104 ALA A C 1
ATOM 775 O O . ALA A 1 104 ? 2.960 -9.165 -4.304 1.00 95.00 104 ALA A O 1
ATOM 776 N N . ALA A 1 105 ? 3.991 -7.293 -4.995 1.00 95.56 105 ALA A N 1
ATOM 777 C CA . ALA A 1 105 ? 3.209 -6.415 -4.137 1.00 95.56 105 ALA A CA 1
ATOM 778 C C . ALA A 1 105 ? 1.750 -6.376 -4.613 1.00 95.56 105 ALA A C 1
ATOM 780 O O . ALA A 1 105 ? 1.468 -6.097 -5.781 1.00 95.56 105 ALA A O 1
ATOM 781 N N . THR A 1 106 ? 0.818 -6.630 -3.700 1.00 97.38 106 THR A N 1
ATOM 782 C CA . THR A 1 106 ? -0.621 -6.497 -3.937 1.00 97.38 106 THR A CA 1
ATOM 783 C C . THR A 1 106 ? -1.245 -5.640 -2.848 1.00 97.38 106 THR A C 1
ATOM 785 O O . THR A 1 106 ? -0.815 -5.674 -1.696 1.00 97.38 106 THR A O 1
ATOM 788 N N . GLY A 1 107 ? -2.244 -4.847 -3.225 1.00 97.62 107 GLY A N 1
ATOM 789 C CA . GLY A 1 107 ? -2.953 -3.947 -2.328 1.00 97.62 107 GLY A CA 1
ATOM 790 C C . GLY A 1 107 ? -4.389 -4.379 -2.069 1.00 97.62 107 GLY A C 1
ATOM 791 O O . GLY A 1 107 ? -5.050 -4.895 -2.975 1.00 97.62 107 GLY A O 1
ATOM 792 N N . LEU A 1 108 ? -4.857 -4.087 -0.858 1.00 98.19 108 LEU A N 1
ATOM 793 C CA . LEU A 1 108 ? -6.254 -4.133 -0.437 1.00 98.19 108 LEU A CA 1
ATOM 794 C C . LEU A 1 108 ? -6.593 -2.761 0.142 1.00 98.19 108 LEU A C 1
ATOM 796 O O . LEU A 1 108 ? -6.202 -2.436 1.264 1.00 98.19 108 LEU A O 1
ATOM 800 N N . ALA A 1 109 ? -7.304 -1.952 -0.640 1.00 98.50 109 ALA A N 1
ATOM 801 C CA . ALA A 1 109 ? -7.894 -0.720 -0.136 1.00 98.50 109 ALA A CA 1
ATOM 802 C C . ALA A 1 109 ? -9.321 -1.013 0.335 1.00 98.50 109 ALA A C 1
ATOM 804 O O . ALA A 1 109 ? -10.110 -1.542 -0.447 1.00 98.50 109 ALA A O 1
ATOM 805 N N . LEU A 1 110 ? -9.632 -0.697 1.588 1.00 98.44 110 LEU A N 1
ATOM 806 C CA . LEU A 1 110 ? -10.956 -0.839 2.190 1.00 98.44 110 LEU A CA 1
ATOM 807 C C . LEU A 1 110 ? -11.516 0.555 2.453 1.00 98.44 110 LEU A C 1
ATOM 809 O O . LEU A 1 110 ? -10.881 1.321 3.166 1.00 98.44 110 LEU A O 1
ATOM 813 N N . LYS A 1 111 ? -12.695 0.849 1.913 1.00 98.31 111 LYS A N 1
ATOM 814 C CA . LYS A 1 111 ? -13.494 2.033 2.231 1.00 98.31 111 LYS A CA 1
ATOM 815 C C . LYS A 1 111 ? -14.724 1.598 3.013 1.00 98.31 111 LYS A C 1
ATOM 817 O O . LYS A 1 111 ? -15.442 0.717 2.542 1.00 98.31 111 LYS A O 1
ATOM 822 N N . ILE A 1 112 ? -14.950 2.212 4.168 1.00 98.06 112 ILE A N 1
ATOM 823 C CA . ILE A 1 112 ? -16.101 1.988 5.050 1.00 98.06 112 ILE A CA 1
ATOM 824 C C . ILE A 1 112 ? -16.992 3.229 4.988 1.00 98.06 112 ILE A C 1
ATOM 826 O O . ILE A 1 112 ? -16.476 4.346 5.053 1.00 98.06 112 ILE A O 1
ATOM 830 N N . PHE A 1 113 ? -18.301 3.036 4.839 1.00 97.62 113 PHE A N 1
ATOM 831 C CA . PHE A 1 113 ? -19.281 4.122 4.750 1.00 97.62 113 PHE A CA 1
ATOM 832 C C . PHE A 1 113 ? -19.998 4.371 6.081 1.00 97.62 113 PHE A C 1
ATOM 834 O O . PHE A 1 113 ? -19.957 3.549 7.000 1.00 97.62 113 PHE A O 1
ATOM 841 N N . ASP A 1 114 ? -20.667 5.520 6.156 1.00 96.25 114 ASP A N 1
ATOM 842 C CA . ASP A 1 114 ? -21.454 5.979 7.302 1.00 96.25 114 ASP A CA 1
ATOM 843 C C . ASP A 1 114 ? -20.646 6.046 8.609 1.00 96.25 114 ASP A C 1
ATOM 845 O O . ASP A 1 114 ? -21.158 5.786 9.699 1.00 96.25 114 ASP A O 1
ATOM 849 N N . ILE A 1 115 ? -19.360 6.398 8.504 1.00 95.50 115 ILE A N 1
ATOM 850 C CA . ILE A 1 115 ? -18.496 6.633 9.661 1.00 95.50 115 ILE A CA 1
ATOM 851 C C . ILE A 1 115 ? -18.639 8.093 10.102 1.00 95.50 115 ILE A C 1
ATOM 853 O O . ILE A 1 115 ? -18.303 8.990 9.330 1.00 95.50 115 ILE A O 1
ATOM 857 N N . PRO A 1 116 ? -19.131 8.364 11.323 1.00 91.38 116 PRO A N 1
ATOM 858 C CA . PRO A 1 116 ? -19.346 9.727 11.784 1.00 91.38 116 PRO A CA 1
ATOM 859 C C . PRO A 1 116 ? -18.030 10.429 12.140 1.00 91.38 116 PRO A C 1
ATOM 861 O O . PRO A 1 116 ? -17.088 9.812 12.637 1.00 91.38 116 PRO A O 1
ATOM 864 N N . GLY A 1 117 ? -18.033 11.754 11.998 1.00 89.75 117 GLY A N 1
ATOM 865 C CA . GLY A 1 117 ? -16.931 12.629 12.391 1.00 89.75 117 GLY A CA 1
ATOM 866 C C . GLY A 1 117 ? -16.146 13.181 11.199 1.00 89.75 117 GLY A C 1
ATOM 867 O O . GLY A 1 117 ? -16.280 12.676 10.085 1.00 89.75 117 GLY A O 1
ATOM 868 N N . PRO A 1 118 ? -15.351 14.239 11.431 1.00 90.75 118 PRO A N 1
ATOM 869 C CA . PRO A 1 118 ? -14.595 14.878 10.370 1.00 90.75 118 PRO A CA 1
ATOM 870 C C . PRO A 1 118 ? -13.413 14.010 9.922 1.00 90.75 118 PRO A C 1
ATOM 872 O O . PRO A 1 118 ? -12.758 13.357 10.741 1.00 90.75 118 PRO A O 1
ATOM 875 N N . THR A 1 119 ? -13.107 14.043 8.629 1.00 90.62 119 THR A N 1
ATOM 876 C CA . THR A 1 119 ? -11.859 13.510 8.074 1.00 90.62 119 THR A CA 1
ATOM 877 C C . THR A 1 119 ? -10.715 14.523 8.222 1.00 90.62 119 THR A C 1
ATOM 879 O O . THR A 1 119 ? -10.914 15.658 8.655 1.00 90.62 119 THR A O 1
ATOM 882 N N . LEU A 1 120 ? -9.497 14.111 7.861 1.00 87.25 120 LEU A N 1
ATOM 883 C CA . LEU A 1 120 ? -8.343 15.013 7.738 1.00 87.25 120 LEU A CA 1
ATOM 884 C C . LEU A 1 120 ? -8.270 15.705 6.362 1.00 87.25 120 LEU A C 1
ATOM 886 O O . LEU A 1 120 ? -7.299 16.406 6.094 1.00 87.25 120 LEU A O 1
ATOM 890 N N . LEU A 1 121 ? -9.251 15.484 5.482 1.00 89.12 121 LEU A N 1
ATOM 891 C CA . LEU A 1 121 ? -9.311 16.098 4.157 1.00 89.12 121 LEU A CA 1
ATOM 892 C C . LEU A 1 121 ? -9.972 17.475 4.274 1.00 89.12 121 LEU A C 1
ATOM 894 O O . LEU A 1 121 ? -11.110 17.585 4.729 1.00 89.12 121 LEU A O 1
ATOM 898 N N . GLU A 1 122 ? -9.260 18.527 3.871 1.00 89.75 122 GLU A N 1
ATOM 899 C CA . GLU A 1 122 ? -9.741 19.912 3.984 1.00 89.75 122 GLU A CA 1
ATOM 900 C C . GLU A 1 122 ? -10.918 20.214 3.044 1.00 89.75 122 GLU A C 1
ATOM 902 O O . GLU A 1 122 ? -11.810 20.991 3.387 1.00 89.75 122 GLU A O 1
ATOM 907 N N . ASP A 1 123 ? -10.931 19.599 1.863 1.00 93.31 123 ASP A N 1
ATOM 908 C CA . ASP A 1 123 ? -11.957 19.745 0.828 1.00 93.31 123 ASP A CA 1
ATOM 909 C C . ASP A 1 123 ? -13.162 18.817 1.037 1.00 93.31 123 ASP A C 1
ATOM 911 O O . ASP A 1 123 ? -14.248 19.062 0.508 1.00 93.31 123 ASP A O 1
ATOM 915 N N . GLU A 1 124 ? -12.983 17.782 1.853 1.00 90.69 124 GLU A N 1
ATOM 916 C CA . GLU A 1 124 ? -13.939 16.705 2.074 1.00 90.69 124 GLU A CA 1
ATOM 917 C C . GLU A 1 124 ? -14.057 16.323 3.577 1.00 90.69 124 GLU A C 1
ATOM 919 O O . GLU A 1 124 ? -13.927 15.148 3.956 1.00 90.69 124 GLU A O 1
ATOM 924 N N . PRO A 1 125 ? -14.332 17.286 4.483 1.00 92.25 125 PRO A N 1
ATOM 925 C CA . PRO A 1 125 ? -14.308 17.026 5.922 1.00 92.25 125 PRO A CA 1
ATOM 926 C C . PRO A 1 125 ? -15.435 16.087 6.368 1.00 92.25 125 PRO A C 1
ATOM 928 O O . PRO A 1 125 ? -15.210 15.246 7.227 1.00 92.25 125 PRO A O 1
ATOM 931 N N . ASP A 1 126 ? -16.618 16.153 5.753 1.00 92.88 126 ASP A N 1
ATOM 932 C CA . ASP A 1 126 ? -17.817 15.422 6.194 1.00 92.88 126 ASP A CA 1
ATOM 933 C C . ASP A 1 126 ? -18.205 14.267 5.250 1.00 92.88 126 ASP A C 1
ATOM 935 O O . ASP A 1 126 ? -19.387 13.988 5.044 1.00 92.88 126 ASP A O 1
ATOM 939 N N . THR A 1 127 ? -17.229 13.580 4.640 1.00 94.12 127 THR A N 1
ATOM 940 C CA . THR A 1 127 ? -17.524 12.497 3.668 1.00 94.12 127 THR A CA 1
ATOM 941 C C . THR A 1 127 ? -18.296 11.326 4.257 1.00 94.12 127 THR A C 1
ATOM 943 O O . THR A 1 127 ? -18.900 10.559 3.509 1.00 94.12 127 THR A O 1
ATOM 946 N N . GLY A 1 128 ? -18.233 11.141 5.576 1.00 94.94 128 GLY A N 1
ATOM 947 C CA . GLY A 1 128 ? -18.786 9.965 6.233 1.00 94.94 128 GLY A CA 1
ATOM 948 C C . GLY A 1 128 ? -18.046 8.676 5.865 1.00 94.94 128 GLY A C 1
ATOM 949 O O . GLY A 1 128 ? -18.648 7.603 5.899 1.00 94.94 128 GLY A O 1
ATOM 950 N N . THR A 1 129 ? -16.773 8.757 5.452 1.00 95.81 129 THR A N 1
ATOM 951 C CA . THR A 1 129 ? -15.986 7.582 5.050 1.00 95.81 129 THR A CA 1
ATOM 952 C C . THR A 1 129 ? -14.713 7.408 5.865 1.00 95.81 129 THR A C 1
ATOM 954 O O . THR A 1 129 ? -14.111 8.373 6.329 1.00 95.81 129 THR A O 1
ATOM 957 N N . PHE A 1 130 ? -14.288 6.153 6.013 1.00 95.25 130 PHE A N 1
ATOM 958 C CA . PHE A 1 130 ? -12.993 5.793 6.581 1.00 95.25 130 PHE A CA 1
ATOM 959 C C . PHE A 1 130 ? -12.281 4.800 5.667 1.00 95.25 130 PHE A C 1
ATOM 961 O O . PHE A 1 130 ? -12.849 3.763 5.312 1.00 95.25 130 PHE A O 1
ATOM 968 N N . ASP A 1 131 ? -11.020 5.084 5.340 1.00 95.62 131 ASP A N 1
ATOM 969 C CA . ASP A 1 131 ? -10.249 4.297 4.384 1.00 95.62 131 ASP A CA 1
ATOM 970 C C . ASP A 1 131 ? -9.008 3.662 5.016 1.00 95.62 131 ASP A C 1
ATOM 972 O O . ASP A 1 131 ? -8.218 4.316 5.694 1.00 95.62 131 ASP A O 1
ATOM 976 N N . TYR A 1 132 ? -8.782 2.386 4.709 1.00 96.50 132 TYR A N 1
ATOM 977 C CA . TYR A 1 132 ? -7.502 1.719 4.908 1.00 96.50 132 TYR A CA 1
ATOM 978 C C . TYR A 1 132 ? -6.846 1.421 3.563 1.00 96.50 132 TYR A C 1
ATOM 980 O O . TYR A 1 132 ? -7.399 0.676 2.754 1.00 96.50 132 TYR A O 1
ATOM 988 N N . ALA A 1 133 ? -5.633 1.930 3.349 1.00 95.44 133 ALA A N 1
ATOM 989 C CA . ALA A 1 133 ? -4.776 1.557 2.228 1.00 95.44 133 ALA A CA 1
ATOM 990 C C . ALA A 1 133 ? -3.728 0.538 2.700 1.00 95.44 133 ALA A C 1
ATOM 992 O O . ALA A 1 133 ? -2.804 0.885 3.433 1.00 95.44 133 ALA A O 1
ATOM 993 N N . ASN A 1 134 ? -3.879 -0.729 2.302 1.00 97.25 134 ASN A N 1
ATOM 994 C CA . ASN A 1 134 ? -3.035 -1.818 2.798 1.00 97.25 134 ASN A CA 1
ATOM 995 C C . ASN A 1 134 ? -2.270 -2.523 1.681 1.00 97.25 134 ASN A C 1
ATOM 997 O O . ASN A 1 134 ? -2.743 -2.607 0.546 1.00 97.25 134 ASN A O 1
ATOM 1001 N N . ILE A 1 135 ? -1.136 -3.128 2.038 1.00 96.44 135 ILE A N 1
ATOM 1002 C CA . ILE A 1 135 ? -0.309 -3.958 1.150 1.00 96.44 135 ILE A CA 1
ATOM 1003 C C . ILE A 1 135 ? -0.079 -5.330 1.788 1.00 96.44 135 ILE A C 1
ATOM 1005 O O . ILE A 1 135 ? -0.102 -5.472 3.011 1.00 96.44 135 ILE A O 1
ATOM 1009 N N . ASN A 1 136 ? 0.164 -6.349 0.965 1.00 96.56 136 ASN A N 1
ATOM 1010 C CA . ASN A 1 136 ? 0.529 -7.708 1.372 1.00 96.56 136 ASN A CA 1
ATOM 1011 C C . ASN A 1 136 ? 1.953 -7.845 1.954 1.00 96.56 136 ASN A C 1
ATOM 1013 O O . ASN A 1 136 ? 2.663 -8.816 1.690 1.00 96.56 136 ASN A O 1
ATOM 1017 N N . GLY A 1 137 ? 2.377 -6.876 2.761 1.00 94.19 137 GLY A N 1
ATOM 1018 C CA . GLY A 1 137 ? 3.639 -6.895 3.482 1.00 94.19 137 GLY A CA 1
ATOM 1019 C C . GLY A 1 137 ? 3.475 -6.241 4.850 1.00 94.19 137 GLY A C 1
ATOM 1020 O O . GLY A 1 137 ? 2.788 -5.229 4.960 1.00 94.19 137 GLY A O 1
ATOM 1021 N N . PRO A 1 138 ? 4.090 -6.783 5.913 1.00 94.06 138 PRO A N 1
ATOM 1022 C CA . PRO A 1 138 ? 3.936 -6.229 7.245 1.00 94.06 138 PRO A CA 1
ATOM 1023 C C . PRO A 1 138 ? 4.787 -4.982 7.470 1.00 94.06 138 PRO A C 1
ATOM 1025 O O . PRO A 1 138 ? 4.654 -4.405 8.528 1.00 94.06 138 PRO A O 1
ATOM 1028 N N . ILE A 1 139 ? 5.678 -4.562 6.576 1.00 93.25 139 ILE A N 1
ATOM 1029 C CA . ILE A 1 139 ? 6.493 -3.344 6.729 1.00 93.25 139 ILE A CA 1
ATOM 1030 C C . ILE A 1 139 ? 6.538 -2.606 5.397 1.00 93.25 139 ILE A C 1
ATOM 1032 O O . ILE A 1 139 ? 6.467 -3.249 4.347 1.00 93.25 139 ILE A O 1
ATOM 1036 N N . PHE A 1 140 ? 6.656 -1.279 5.444 1.00 90.94 140 PHE A N 1
ATOM 1037 C CA . PHE A 1 140 ? 6.896 -0.492 4.242 1.00 90.94 140 PHE A CA 1
ATOM 1038 C C . PHE A 1 140 ? 8.392 -0.506 3.926 1.00 90.94 140 PHE A C 1
ATOM 1040 O O . PHE A 1 140 ? 9.222 -0.689 4.813 1.00 90.94 140 PHE A O 1
ATOM 1047 N N . PHE A 1 141 ? 8.740 -0.351 2.653 1.00 88.25 141 PHE A N 1
ATOM 1048 C CA . PHE A 1 141 ? 10.133 -0.327 2.198 1.00 88.25 141 PHE A CA 1
ATOM 1049 C C . PHE A 1 141 ? 10.769 1.063 2.324 1.00 88.25 141 PHE A C 1
ATOM 1051 O O . PHE A 1 141 ? 11.820 1.295 1.747 1.00 88.25 141 PHE A O 1
ATOM 1058 N N . CYS A 1 142 ? 10.119 1.998 3.015 1.00 90.56 142 CYS A N 1
ATOM 1059 C CA . CYS A 1 142 ? 10.570 3.371 3.181 1.00 90.56 142 CYS A CA 1
ATOM 1060 C C . CYS A 1 142 ? 10.075 3.902 4.528 1.00 90.56 142 CYS A C 1
ATOM 1062 O O . CYS A 1 142 ? 8.901 3.726 4.845 1.00 90.56 142 CYS A O 1
ATOM 1064 N N . ASN A 1 143 ? 10.947 4.534 5.315 1.00 87.88 143 ASN A N 1
ATOM 1065 C CA . ASN A 1 143 ? 10.592 5.017 6.656 1.00 87.88 143 ASN A CA 1
ATOM 1066 C C . ASN A 1 143 ? 10.409 6.538 6.741 1.00 87.88 143 ASN A C 1
ATOM 1068 O O . ASN A 1 143 ? 9.754 7.002 7.667 1.00 87.88 143 ASN A O 1
ATOM 1072 N N . THR A 1 144 ? 10.948 7.311 5.792 1.00 91.56 144 THR A N 1
ATOM 1073 C CA . THR A 1 144 ? 10.823 8.779 5.774 1.00 91.56 144 THR A CA 1
ATOM 1074 C C . THR A 1 144 ? 10.451 9.290 4.385 1.00 91.56 144 THR A C 1
ATOM 1076 O O . THR A 1 144 ? 10.674 8.612 3.378 1.00 91.56 144 THR A O 1
ATOM 1079 N N . VAL A 1 145 ? 9.887 10.498 4.314 1.00 93.44 145 VAL A N 1
ATOM 1080 C CA . VAL A 1 145 ? 9.541 11.139 3.035 1.00 93.44 145 VAL A CA 1
ATOM 1081 C C . VAL A 1 145 ? 10.802 11.483 2.241 1.00 93.44 145 VAL A C 1
ATOM 1083 O O . VAL A 1 145 ? 10.824 11.298 1.027 1.00 93.44 145 VAL A O 1
ATOM 1086 N N . GLU A 1 146 ? 11.880 11.890 2.917 1.00 92.88 146 GLU A N 1
ATOM 1087 C CA . GLU A 1 146 ? 13.190 12.126 2.300 1.00 92.88 146 GLU A CA 1
ATOM 1088 C C . GLU A 1 146 ? 13.686 10.893 1.530 1.00 92.88 146 GLU A C 1
ATOM 1090 O O . GLU A 1 146 ? 14.034 10.982 0.351 1.00 92.88 146 GLU A O 1
ATOM 1095 N N . ARG A 1 147 ? 13.646 9.711 2.163 1.00 94.62 147 ARG A N 1
ATOM 1096 C CA . ARG A 1 147 ? 14.026 8.450 1.508 1.00 94.62 147 ARG A CA 1
ATOM 1097 C C . ARG A 1 147 ? 13.085 8.122 0.351 1.00 94.62 147 ARG A C 1
ATOM 1099 O O . ARG A 1 147 ? 13.518 7.620 -0.688 1.00 94.62 147 ARG A O 1
ATOM 1106 N N . TYR A 1 148 ? 11.804 8.457 0.488 1.00 95.25 148 TYR A N 1
ATOM 1107 C CA . TYR A 1 148 ? 10.811 8.177 -0.540 1.00 95.25 148 TYR A CA 1
ATOM 1108 C C . TYR A 1 148 ? 11.078 8.946 -1.839 1.00 95.25 148 TYR A C 1
ATOM 1110 O O . TYR A 1 148 ? 10.794 8.417 -2.911 1.00 95.25 148 TYR A O 1
ATOM 1118 N N . LEU A 1 149 ? 11.694 10.134 -1.781 1.00 94.62 149 LEU A N 1
ATOM 1119 C CA . LEU A 1 149 ? 11.981 10.961 -2.961 1.00 94.62 149 LEU A CA 1
ATOM 1120 C C . LEU A 1 149 ? 12.756 10.215 -4.051 1.00 94.62 149 LEU A C 1
ATOM 1122 O O . LEU A 1 149 ? 12.402 10.308 -5.230 1.00 94.62 149 LEU A O 1
ATOM 1126 N N . PHE A 1 150 ? 13.817 9.493 -3.677 1.00 95.00 150 PHE A N 1
ATOM 1127 C CA . PHE A 1 150 ? 14.626 8.751 -4.644 1.00 95.00 150 PHE A CA 1
ATOM 1128 C C . PHE A 1 150 ? 14.041 7.364 -4.938 1.00 95.00 150 PHE A C 1
ATOM 1130 O O . PHE A 1 150 ? 14.188 6.874 -6.059 1.00 95.00 150 PHE A O 1
ATOM 1137 N N . ILE A 1 151 ? 13.355 6.738 -3.972 1.00 95.56 151 ILE A N 1
ATOM 1138 C CA . ILE A 1 151 ? 12.700 5.434 -4.162 1.00 95.56 151 ILE A CA 1
ATOM 1139 C C . ILE A 1 151 ? 11.544 5.553 -5.161 1.00 95.56 151 ILE A C 1
ATOM 1141 O O . ILE A 1 151 ? 11.436 4.720 -6.063 1.00 95.56 151 ILE A O 1
ATOM 1145 N N . GLN A 1 152 ? 10.724 6.604 -5.056 1.00 94.56 152 GLN A N 1
ATOM 1146 C CA . GLN A 1 152 ? 9.662 6.911 -6.015 1.00 94.56 152 GLN A CA 1
ATOM 1147 C C . GLN A 1 152 ? 10.247 7.041 -7.426 1.00 94.56 152 GLN A C 1
ATOM 1149 O O . GLN A 1 152 ? 9.821 6.325 -8.332 1.00 94.56 152 GLN A O 1
ATOM 1154 N N . ASP A 1 153 ? 11.284 7.868 -7.604 1.00 93.31 153 ASP A N 1
ATOM 1155 C CA . ASP A 1 153 ? 11.956 8.034 -8.899 1.00 93.31 153 ASP A CA 1
ATOM 1156 C C . ASP A 1 153 ? 12.457 6.703 -9.471 1.00 93.31 153 ASP A C 1
ATOM 1158 O O . ASP A 1 153 ? 12.303 6.433 -10.664 1.00 93.31 153 ASP A O 1
ATOM 1162 N N . LEU A 1 154 ? 13.069 5.863 -8.631 1.00 94.31 154 LEU A N 1
ATOM 1163 C CA . LEU A 1 154 ? 13.562 4.552 -9.044 1.00 94.31 154 LEU A CA 1
ATOM 1164 C C . LEU A 1 154 ? 12.426 3.637 -9.489 1.00 94.31 154 LEU A C 1
ATOM 1166 O O . LEU A 1 154 ? 12.553 2.971 -10.515 1.00 94.31 154 LEU A O 1
ATOM 1170 N N . PHE A 1 155 ? 11.317 3.598 -8.752 1.00 92.25 155 PHE A N 1
ATOM 1171 C CA . PHE A 1 155 ? 10.182 2.731 -9.067 1.00 92.25 155 PHE A CA 1
ATOM 1172 C C . PHE A 1 155 ? 9.461 3.155 -10.341 1.00 92.25 155 PHE A C 1
ATOM 1174 O O . PHE A 1 155 ? 9.124 2.294 -11.159 1.00 92.25 155 PHE A O 1
ATOM 1181 N N . LEU A 1 156 ? 9.304 4.460 -10.561 1.00 90.19 156 LEU A N 1
ATOM 1182 C CA . LEU A 1 156 ? 8.784 4.992 -11.819 1.00 90.19 156 LEU A CA 1
ATOM 1183 C C . LEU A 1 156 ? 9.729 4.667 -12.993 1.00 90.19 156 LEU A C 1
ATOM 1185 O O . LEU A 1 156 ? 9.277 4.266 -14.064 1.00 90.19 156 LEU A O 1
ATOM 1189 N N . ALA A 1 157 ? 11.049 4.748 -12.787 1.00 91.00 157 ALA A N 1
ATOM 1190 C CA . ALA A 1 157 ? 12.052 4.449 -13.813 1.00 91.00 157 ALA A CA 1
ATOM 1191 C C . ALA A 1 157 ? 12.376 2.950 -13.979 1.00 91.00 157 ALA A C 1
ATOM 1193 O O . ALA A 1 157 ? 13.113 2.580 -14.900 1.00 91.00 157 ALA A O 1
ATOM 1194 N N . ALA A 1 158 ? 11.846 2.073 -13.121 1.00 91.31 158 ALA A N 1
ATOM 1195 C CA . ALA A 1 158 ? 12.203 0.656 -13.062 1.00 91.31 158 ALA A CA 1
ATOM 1196 C C . ALA A 1 158 ? 12.144 -0.066 -14.427 1.00 91.31 158 ALA A C 1
ATOM 1198 O O . ALA A 1 158 ? 13.105 -0.772 -14.753 1.00 91.31 158 ALA A O 1
ATOM 1199 N N . PRO A 1 159 ? 11.115 0.124 -15.285 1.00 88.81 159 PRO A N 1
ATOM 1200 C CA . PRO A 1 159 ? 11.089 -0.506 -16.607 1.00 88.81 159 PRO A CA 1
ATOM 1201 C C . PRO A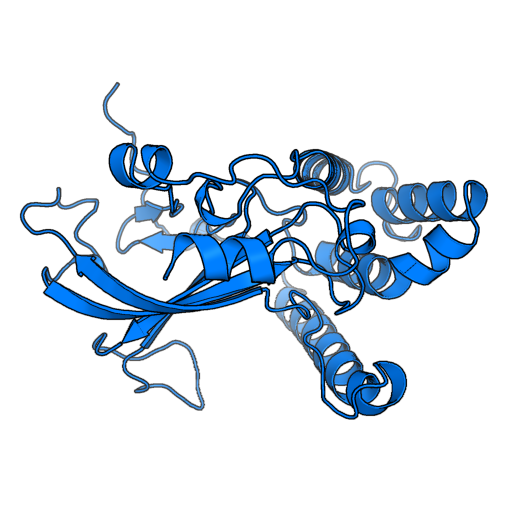 1 159 ? 12.296 -0.142 -17.480 1.00 88.81 159 PRO A C 1
ATOM 1203 O O . PRO A 1 159 ? 12.825 -0.998 -18.188 1.00 88.81 159 PRO A O 1
ATOM 1206 N N . THR A 1 160 ? 12.768 1.105 -17.400 1.00 91.94 160 THR A N 1
ATOM 1207 C CA . THR A 1 160 ? 13.932 1.599 -18.149 1.00 91.94 160 THR A CA 1
ATOM 1208 C C . THR A 1 160 ? 15.233 0.984 -17.651 1.00 91.94 160 THR A C 1
ATOM 1210 O O . THR A 1 160 ? 16.122 0.703 -18.455 1.00 91.94 160 THR A O 1
ATOM 1213 N N . TYR A 1 161 ? 15.367 0.749 -16.344 1.00 95.56 161 TYR A N 1
ATOM 1214 C CA . TYR A 1 161 ? 16.510 0.011 -15.810 1.00 95.56 161 TYR A CA 1
ATOM 1215 C C . TYR A 1 161 ? 16.470 -1.448 -16.271 1.00 95.56 161 TYR A C 1
ATOM 1217 O O . TYR A 1 161 ? 17.438 -1.943 -16.845 1.00 95.56 161 TYR A O 1
ATOM 1225 N N . PHE A 1 162 ? 15.349 -2.143 -16.074 1.00 92.94 162 PHE A N 1
ATOM 1226 C CA . PHE A 1 162 ? 15.273 -3.580 -16.342 1.00 92.94 162 PHE A CA 1
ATOM 1227 C C . PHE A 1 162 ? 15.266 -3.938 -17.836 1.00 92.94 162 PHE A C 1
ATOM 1229 O O . PHE A 1 162 ? 15.716 -5.028 -18.193 1.00 92.94 162 PHE A O 1
ATOM 1236 N N . SER A 1 163 ? 14.858 -3.028 -18.728 1.00 93.62 163 SER A N 1
ATOM 1237 C CA . SER A 1 163 ? 14.963 -3.229 -20.184 1.00 93.62 163 SER A CA 1
ATOM 1238 C C . SER A 1 163 ? 16.411 -3.347 -20.677 1.00 93.62 163 SER A C 1
ATOM 1240 O O . SER A 1 163 ? 16.663 -3.951 -21.717 1.00 93.62 163 SER A O 1
ATOM 1242 N N . GLN A 1 164 ? 17.378 -2.845 -19.903 1.00 96.38 164 GLN A N 1
ATOM 1243 C CA . GLN A 1 164 ? 18.812 -2.932 -20.198 1.00 96.38 164 GLN A CA 1
ATOM 1244 C C . GLN A 1 164 ? 19.439 -4.238 -19.678 1.00 96.38 164 GLN A C 1
ATOM 1246 O O . GLN A 1 164 ? 20.662 -4.390 -19.679 1.00 96.38 164 GLN A O 1
ATOM 1251 N N . GLY A 1 165 ? 18.623 -5.183 -19.202 1.00 95.69 165 GLY A N 1
ATOM 1252 C CA . GLY A 1 165 ? 19.068 -6.476 -18.699 1.00 95.69 165 GLY A CA 1
ATOM 1253 C C . GLY A 1 165 ? 19.939 -6.358 -17.448 1.00 95.69 165 GLY A C 1
ATOM 1254 O O . GLY A 1 165 ? 19.726 -5.506 -16.585 1.00 95.69 165 GLY A O 1
ATOM 1255 N N . ARG A 1 166 ? 20.941 -7.237 -17.335 1.00 97.44 166 ARG A N 1
ATOM 1256 C CA . ARG A 1 166 ? 21.788 -7.347 -16.136 1.00 97.44 166 ARG A CA 1
ATOM 1257 C C . ARG A 1 166 ? 22.514 -6.041 -15.760 1.00 97.44 166 ARG A C 1
ATOM 1259 O O . ARG A 1 166 ? 22.476 -5.703 -14.579 1.00 97.44 166 ARG A O 1
ATOM 1266 N N . PRO A 1 167 ? 23.133 -5.284 -16.692 1.00 97.88 167 PRO A N 1
ATOM 1267 C CA . PRO A 1 167 ? 23.746 -3.998 -16.356 1.00 97.88 167 PRO A CA 1
ATOM 1268 C C . PRO A 1 167 ? 22.756 -2.995 -15.757 1.00 97.88 167 PRO A C 1
ATOM 1270 O O . PRO A 1 167 ? 23.066 -2.344 -14.764 1.00 97.88 167 PRO A O 1
ATOM 1273 N N . GLY A 1 168 ? 21.552 -2.899 -16.325 1.00 97.88 168 GLY A N 1
ATOM 1274 C CA . GLY A 1 168 ? 20.516 -2.015 -15.801 1.00 97.88 168 GLY A CA 1
ATOM 1275 C C . GLY A 1 168 ? 19.989 -2.463 -14.442 1.00 97.88 168 GLY A C 1
ATOM 1276 O O . GLY A 1 168 ? 19.862 -1.636 -13.547 1.00 97.88 168 GLY A O 1
ATOM 1277 N N . ALA A 1 169 ? 19.786 -3.766 -14.238 1.00 96.56 169 ALA A N 1
ATOM 1278 C CA . ALA A 1 169 ? 19.418 -4.306 -12.930 1.00 96.56 169 ALA A CA 1
ATOM 1279 C C . ALA A 1 169 ? 20.479 -3.998 -11.858 1.00 96.56 169 ALA A C 1
ATOM 1281 O O . ALA A 1 169 ? 20.135 -3.578 -10.759 1.00 96.56 169 ALA A O 1
ATOM 1282 N N . HIS A 1 170 ? 21.769 -4.150 -12.180 1.00 97.69 170 HIS A N 1
ATOM 1283 C CA . HIS A 1 170 ? 22.847 -3.787 -11.258 1.00 97.69 170 HIS A CA 1
ATOM 1284 C C . HIS A 1 170 ? 22.787 -2.302 -10.886 1.00 97.69 170 HIS A C 1
ATOM 1286 O O . HIS A 1 170 ? 22.831 -1.989 -9.702 1.00 97.69 170 HIS A O 1
ATOM 1292 N N . ARG A 1 171 ? 22.620 -1.400 -11.868 1.00 97.94 171 ARG A N 1
ATOM 1293 C CA . ARG A 1 171 ? 22.476 0.031 -11.569 1.00 97.94 171 ARG A CA 1
ATOM 1294 C C . ARG A 1 171 ? 21.247 0.329 -10.720 1.00 97.94 171 ARG A C 1
ATOM 1296 O O . ARG A 1 171 ? 21.362 1.123 -9.806 1.00 97.94 171 ARG A O 1
ATOM 1303 N N . PHE A 1 172 ? 20.105 -0.307 -10.989 1.00 97.56 172 PHE A N 1
ATOM 1304 C CA . PHE A 1 172 ? 18.895 -0.107 -10.188 1.00 97.56 172 PHE A CA 1
ATOM 1305 C C . PHE A 1 172 ? 19.160 -0.415 -8.712 1.00 97.56 172 PHE A C 1
ATOM 1307 O O . PHE A 1 172 ? 18.814 0.377 -7.846 1.00 97.56 172 PHE A O 1
ATOM 1314 N N . PHE A 1 173 ? 19.818 -1.542 -8.423 1.00 97.44 173 PHE A N 1
ATOM 1315 C CA . PHE A 1 173 ? 20.141 -1.920 -7.048 1.00 97.44 173 PHE A CA 1
ATOM 1316 C C . PHE A 1 173 ? 21.213 -1.026 -6.422 1.00 97.44 173 PHE A C 1
ATOM 1318 O O . PHE A 1 173 ? 21.095 -0.686 -5.248 1.00 97.44 173 PHE A O 1
ATOM 1325 N N . THR A 1 174 ? 22.228 -0.618 -7.188 1.00 97.88 174 THR A N 1
ATOM 1326 C CA . THR A 1 174 ? 23.220 0.357 -6.721 1.00 97.88 174 THR A CA 1
ATOM 1327 C C . THR A 1 174 ? 22.551 1.682 -6.375 1.00 97.88 174 THR A C 1
ATOM 1329 O O . THR A 1 174 ? 22.720 2.153 -5.259 1.00 97.88 174 THR A O 1
ATOM 1332 N N . ASP A 1 175 ? 21.753 2.240 -7.282 1.00 98.00 175 ASP A N 1
ATOM 1333 C CA . ASP A 1 175 ? 21.067 3.514 -7.082 1.00 98.00 175 ASP A CA 1
ATOM 1334 C C . ASP A 1 175 ? 20.031 3.435 -5.954 1.00 98.00 175 ASP A C 1
ATOM 1336 O O . ASP A 1 175 ? 19.823 4.419 -5.257 1.00 98.00 175 ASP A O 1
ATOM 1340 N N . PHE A 1 176 ? 19.398 2.281 -5.723 1.00 97.44 176 PHE A N 1
ATOM 1341 C CA . PHE A 1 176 ? 18.532 2.103 -4.556 1.00 97.44 176 PHE A CA 1
ATOM 1342 C C . PHE A 1 176 ? 19.344 2.263 -3.270 1.00 97.44 176 PHE A C 1
ATOM 1344 O O . PHE A 1 176 ? 19.033 3.115 -2.445 1.00 97.44 176 PHE A O 1
ATOM 1351 N N . VAL A 1 177 ? 20.400 1.467 -3.105 1.00 97.50 177 VAL A N 1
ATOM 1352 C CA . VAL A 1 177 ? 21.183 1.444 -1.863 1.00 97.50 177 VAL A CA 1
ATOM 1353 C C . VAL A 1 177 ? 21.889 2.779 -1.617 1.00 97.50 177 VAL A C 1
ATOM 1355 O O . VAL A 1 177 ? 21.926 3.252 -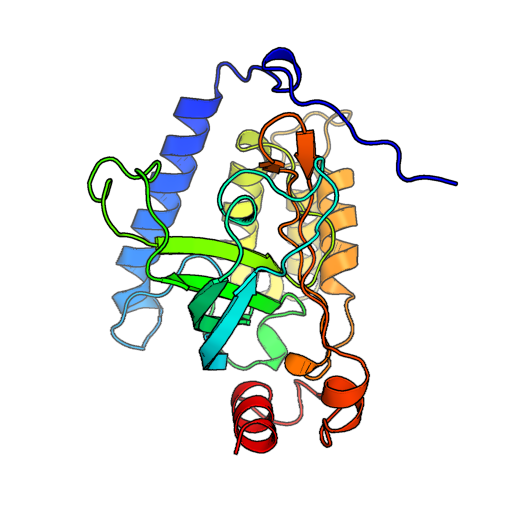0.488 1.00 97.50 177 VAL A O 1
ATOM 1358 N N . THR A 1 178 ? 22.423 3.417 -2.656 1.00 97.44 178 THR A N 1
ATOM 1359 C CA . THR A 1 178 ? 23.183 4.671 -2.522 1.00 97.44 178 THR A CA 1
ATOM 1360 C C . THR A 1 178 ? 22.315 5.926 -2.600 1.00 97.44 178 THR A C 1
ATOM 1362 O O . THR A 1 178 ? 22.850 7.034 -2.568 1.00 97.44 178 THR A O 1
ATOM 1365 N N . GLY A 1 179 ? 20.995 5.781 -2.765 1.00 96.50 179 GLY A N 1
ATOM 1366 C CA . GLY A 1 179 ? 20.092 6.907 -2.999 1.00 96.50 179 GLY A CA 1
ATOM 1367 C C . GLY A 1 179 ? 20.486 7.691 -4.246 1.00 96.50 179 GLY A C 1
ATOM 1368 O O . GLY A 1 179 ? 20.625 8.904 -4.216 1.00 96.50 179 GLY A O 1
ATOM 1369 N N . LYS A 1 180 ? 20.751 6.990 -5.351 1.00 96.38 180 LYS A N 1
ATOM 1370 C CA . LYS A 1 180 ? 21.239 7.556 -6.621 1.00 96.38 180 LYS A CA 1
ATOM 1371 C C . LYS A 1 180 ? 22.569 8.308 -6.450 1.00 96.38 180 LYS A C 1
ATOM 1373 O O . LYS A 1 180 ? 22.850 9.256 -7.181 1.00 96.38 180 LYS A O 1
ATOM 1378 N N . GLY A 1 181 ? 23.385 7.871 -5.489 1.00 96.44 181 GLY A N 1
ATOM 1379 C CA . GLY A 1 181 ? 24.677 8.461 -5.148 1.00 96.44 181 GLY A CA 1
ATOM 1380 C C . GLY A 1 181 ? 24.606 9.720 -4.283 1.00 96.44 181 GLY A C 1
ATOM 1381 O O . GLY A 1 181 ? 25.632 10.378 -4.140 1.00 96.44 181 GLY A O 1
ATOM 1382 N N . THR A 1 182 ? 23.438 10.079 -3.737 1.00 95.31 182 THR A N 1
ATOM 1383 C CA . THR A 1 182 ? 23.293 11.266 -2.875 1.00 95.31 182 THR A CA 1
ATOM 1384 C C . THR A 1 182 ? 23.501 10.971 -1.395 1.00 95.31 182 THR A C 1
ATOM 1386 O O . THR A 1 182 ? 23.614 11.912 -0.618 1.00 95.31 182 THR A O 1
ATOM 1389 N N . LEU A 1 183 ? 23.513 9.696 -0.997 1.00 96.06 183 LEU A N 1
ATOM 1390 C CA . LEU A 1 183 ? 23.694 9.289 0.394 1.00 96.06 183 LEU A CA 1
ATOM 1391 C C . LEU A 1 183 ? 25.165 9.038 0.706 1.00 96.06 183 LEU A C 1
ATOM 1393 O O . LEU A 1 183 ? 25.871 8.377 -0.068 1.00 96.06 183 LEU A O 1
ATOM 1397 N N . ASP A 1 184 ? 25.584 9.478 1.888 1.00 96.75 184 ASP A N 1
ATOM 1398 C CA . ASP A 1 184 ? 26.852 9.065 2.471 1.00 96.75 184 ASP A CA 1
ATOM 1399 C C . ASP A 1 184 ? 26.846 7.558 2.757 1.00 96.75 184 ASP A C 1
ATOM 1401 O O . ASP A 1 184 ? 25.798 6.929 2.922 1.00 96.75 184 ASP A O 1
ATOM 1405 N N . GLN A 1 185 ? 28.034 6.947 2.773 1.00 96.75 185 GLN A N 1
ATOM 1406 C CA . GLN A 1 185 ? 28.170 5.490 2.862 1.00 96.75 185 GLN A CA 1
ATOM 1407 C C . GLN A 1 185 ? 27.532 4.896 4.123 1.00 96.75 185 GLN A C 1
ATOM 1409 O O . GLN A 1 185 ? 26.929 3.823 4.054 1.00 96.75 185 GLN A O 1
ATOM 1414 N N . ASP A 1 186 ? 27.655 5.596 5.249 1.00 96.62 186 ASP A N 1
ATOM 1415 C CA . ASP A 1 186 ? 27.082 5.175 6.529 1.00 96.62 186 ASP A CA 1
ATOM 1416 C C . ASP A 1 186 ? 25.546 5.287 6.541 1.00 96.62 186 ASP A C 1
ATOM 1418 O O . ASP A 1 186 ? 24.889 4.605 7.324 1.00 96.62 186 ASP A O 1
ATOM 1422 N N . ASP A 1 187 ? 24.978 6.061 5.609 1.00 95.69 187 ASP A N 1
ATOM 1423 C CA . ASP A 1 187 ? 23.546 6.325 5.461 1.00 95.69 187 ASP A CA 1
ATOM 1424 C C . ASP A 1 187 ? 22.913 5.599 4.269 1.00 95.69 187 ASP A C 1
ATOM 1426 O O . ASP A 1 187 ? 21.770 5.889 3.903 1.00 95.69 187 ASP A O 1
ATOM 1430 N N . TRP A 1 188 ? 23.623 4.671 3.623 1.00 97.38 188 TRP A N 1
ATOM 1431 C CA . TRP A 1 188 ? 23.058 3.870 2.536 1.00 97.38 188 TRP A CA 1
ATOM 1432 C C . TRP A 1 188 ? 21.766 3.160 2.965 1.00 97.38 188 TRP A C 1
ATOM 1434 O O . TRP A 1 188 ? 21.669 2.600 4.055 1.00 97.38 188 TRP A O 1
ATOM 1444 N N . ALA A 1 189 ? 20.783 3.139 2.063 1.00 97.19 189 ALA A N 1
ATOM 1445 C CA . ALA A 1 189 ? 19.403 2.704 2.286 1.00 97.19 189 ALA A CA 1
ATOM 1446 C C . ALA A 1 189 ? 19.247 1.169 2.323 1.00 97.19 189 ALA A C 1
ATOM 1448 O O . ALA A 1 189 ? 18.452 0.568 1.591 1.00 97.19 189 ALA A O 1
ATOM 1449 N N . TRP A 1 190 ? 20.072 0.501 3.130 1.00 95.94 190 TRP A N 1
ATOM 1450 C CA . TRP A 1 190 ? 20.076 -0.954 3.257 1.00 95.94 190 TRP A CA 1
ATOM 1451 C C . TRP A 1 190 ? 18.791 -1.487 3.879 1.00 95.94 190 TRP A C 1
ATOM 1453 O O . TRP A 1 190 ? 18.293 -2.517 3.422 1.00 95.94 190 TRP A O 1
ATOM 1463 N N . ASP A 1 191 ? 18.237 -0.803 4.877 1.00 95.25 191 ASP A N 1
ATOM 1464 C CA . ASP A 1 191 ? 17.009 -1.235 5.545 1.00 95.25 191 ASP A CA 1
ATOM 1465 C C . ASP A 1 191 ? 15.817 -1.192 4.583 1.00 95.25 191 ASP A C 1
ATOM 1467 O O . ASP A 1 191 ? 15.087 -2.181 4.446 1.00 95.25 191 ASP A O 1
ATOM 1471 N N . GLU A 1 192 ? 15.679 -0.099 3.831 1.00 96.06 192 GLU A N 1
ATOM 1472 C CA . GLU A 1 192 ? 14.693 0.064 2.763 1.00 96.06 192 GLU A CA 1
ATOM 1473 C C . GLU A 1 192 ? 14.866 -0.997 1.675 1.00 96.06 192 GLU A C 1
ATOM 1475 O O . GLU A 1 192 ? 13.904 -1.663 1.274 1.00 96.06 192 GLU A O 1
ATOM 1480 N N . PHE A 1 193 ? 16.106 -1.217 1.230 1.00 96.25 193 PHE A N 1
ATOM 1481 C CA . PHE A 1 193 ? 16.408 -2.206 0.203 1.00 96.25 193 PHE A CA 1
ATOM 1482 C C . PHE A 1 193 ? 16.069 -3.632 0.658 1.00 96.25 193 PHE A C 1
ATOM 1484 O O . PHE A 1 193 ? 15.452 -4.403 -0.084 1.00 96.25 193 PHE A O 1
ATOM 1491 N N . LEU A 1 194 ? 16.416 -4.003 1.892 1.00 95.75 194 LEU A N 1
ATOM 1492 C CA . LEU A 1 194 ? 16.106 -5.317 2.453 1.00 95.75 194 LEU A CA 1
ATOM 1493 C C . LEU A 1 194 ? 14.600 -5.503 2.676 1.00 95.75 194 LEU A C 1
ATOM 1495 O O . LEU A 1 194 ? 14.084 -6.597 2.424 1.00 95.75 194 LEU A O 1
ATOM 1499 N N . ALA A 1 195 ? 13.882 -4.463 3.104 1.00 95.19 195 ALA A N 1
ATOM 1500 C CA . ALA A 1 195 ? 12.425 -4.478 3.211 1.00 95.19 195 ALA A CA 1
ATOM 1501 C C . ALA A 1 195 ? 11.761 -4.661 1.835 1.00 95.19 195 ALA A C 1
ATOM 1503 O O . ALA A 1 195 ? 10.897 -5.532 1.679 1.00 95.19 195 ALA A O 1
ATOM 1504 N N . PHE A 1 196 ? 12.231 -3.938 0.813 1.00 94.75 196 PHE A N 1
ATOM 1505 C CA . PHE A 1 196 ? 11.810 -4.122 -0.577 1.00 94.75 196 PHE A CA 1
ATOM 1506 C C . PHE A 1 196 ? 12.050 -5.559 -1.059 1.00 94.75 196 PHE A C 1
ATOM 1508 O O . PHE A 1 196 ? 11.133 -6.192 -1.583 1.00 94.75 196 PHE A O 1
ATOM 1515 N N . LEU A 1 197 ? 13.246 -6.120 -0.841 1.00 94.56 197 LEU A N 1
ATOM 1516 C CA . LEU A 1 197 ? 13.561 -7.489 -1.261 1.00 94.56 197 LEU A CA 1
ATOM 1517 C C . LEU A 1 197 ? 12.677 -8.538 -0.580 1.00 94.56 197 LEU A C 1
ATOM 1519 O O . LEU A 1 197 ? 12.364 -9.554 -1.202 1.00 94.56 197 LEU A O 1
ATOM 1523 N N . ARG A 1 198 ? 12.279 -8.324 0.681 1.00 94.69 198 ARG A N 1
ATOM 1524 C CA . ARG A 1 198 ? 11.330 -9.214 1.368 1.00 94.69 198 ARG A CA 1
ATOM 1525 C C . ARG A 1 198 ? 9.974 -9.203 0.670 1.00 94.69 198 ARG A C 1
ATOM 1527 O O . ARG A 1 198 ? 9.462 -10.276 0.370 1.00 94.69 198 ARG A O 1
ATOM 1534 N N . LEU A 1 199 ? 9.440 -8.020 0.360 1.00 93.50 199 LEU A N 1
ATOM 1535 C CA . LEU A 1 199 ? 8.164 -7.879 -0.347 1.00 93.50 199 LEU A CA 1
ATOM 1536 C C . LEU A 1 199 ? 8.230 -8.431 -1.780 1.00 93.50 199 LEU A C 1
ATOM 1538 O O . LEU A 1 199 ? 7.325 -9.133 -2.221 1.00 93.50 199 LEU A O 1
ATOM 1542 N N . ALA A 1 200 ? 9.321 -8.169 -2.502 1.00 92.56 200 ALA A N 1
ATOM 1543 C CA . ALA A 1 200 ? 9.521 -8.641 -3.872 1.00 92.56 200 ALA A CA 1
ATOM 1544 C C . ALA A 1 200 ? 9.626 -10.175 -3.978 1.00 92.56 200 ALA A C 1
ATOM 1546 O O . ALA A 1 200 ? 9.357 -10.735 -5.039 1.00 92.56 200 ALA A O 1
ATOM 1547 N N . LYS A 1 201 ? 10.017 -10.852 -2.890 1.00 93.38 201 LYS A N 1
ATOM 1548 C CA . LYS A 1 201 ? 10.122 -12.317 -2.802 1.00 93.38 201 LYS A CA 1
ATOM 1549 C C . LYS A 1 201 ? 8.844 -12.997 -2.312 1.00 93.38 201 LYS A C 1
ATOM 1551 O O . LYS A 1 201 ? 8.846 -14.221 -2.176 1.00 93.38 201 LYS A O 1
ATOM 1556 N N . THR A 1 202 ? 7.774 -12.248 -2.047 1.00 93.12 202 THR A N 1
ATOM 1557 C CA . THR A 1 202 ? 6.475 -12.831 -1.699 1.00 93.12 202 THR A CA 1
ATOM 1558 C C . THR A 1 202 ? 5.999 -13.743 -2.839 1.00 93.12 202 THR A C 1
ATOM 1560 O O . THR A 1 202 ? 5.893 -13.281 -3.978 1.00 93.12 202 THR A O 1
ATOM 1563 N N . PRO A 1 203 ? 5.723 -15.035 -2.577 1.00 92.62 203 PRO A N 1
ATOM 1564 C CA . PRO A 1 203 ? 5.217 -15.935 -3.604 1.00 92.62 203 PRO A CA 1
ATOM 1565 C C . PRO A 1 203 ? 3.868 -15.446 -4.148 1.00 92.62 203 PRO A C 1
ATOM 1567 O O . PRO A 1 203 ? 3.030 -14.991 -3.364 1.00 92.62 203 PRO A O 1
ATOM 1570 N N . PRO A 1 204 ? 3.625 -15.548 -5.465 1.00 91.88 204 PRO A N 1
ATOM 1571 C CA . PRO A 1 204 ? 2.310 -15.262 -6.010 1.00 91.88 204 PRO A CA 1
ATOM 1572 C C . PRO A 1 204 ? 1.304 -16.283 -5.470 1.00 91.88 204 PRO A C 1
ATOM 1574 O O . PRO A 1 204 ? 1.519 -17.491 -5.526 1.00 91.88 204 PRO A O 1
ATOM 1577 N N . ALA A 1 205 ? 0.192 -15.780 -4.952 1.00 94.31 205 ALA A N 1
ATOM 1578 C CA . ALA A 1 205 ? -0.930 -16.570 -4.470 1.00 94.31 205 ALA A CA 1
ATOM 1579 C C . ALA A 1 205 ? -2.229 -15.864 -4.852 1.00 94.31 205 ALA A C 1
ATOM 1581 O O . ALA A 1 205 ? -2.218 -14.690 -5.236 1.00 94.31 205 ALA A O 1
ATOM 1582 N N . ASN A 1 206 ? -3.359 -16.558 -4.735 1.00 97.19 206 ASN A N 1
ATOM 1583 C CA . ASN A 1 206 ? -4.650 -15.892 -4.853 1.00 97.19 206 ASN A CA 1
ATOM 1584 C C . ASN A 1 206 ? -4.737 -14.741 -3.837 1.00 97.19 206 ASN A C 1
ATOM 1586 O O . ASN A 1 206 ? -4.414 -14.903 -2.659 1.00 97.19 206 ASN A O 1
ATOM 1590 N N . ILE A 1 207 ? -5.164 -13.567 -4.297 1.00 97.06 207 ILE A N 1
ATOM 1591 C CA . ILE A 1 207 ? -5.234 -12.348 -3.481 1.00 97.06 207 ILE A CA 1
ATOM 1592 C C . ILE A 1 207 ? -6.215 -12.485 -2.308 1.00 97.06 207 ILE A C 1
ATOM 1594 O O . ILE A 1 207 ? -5.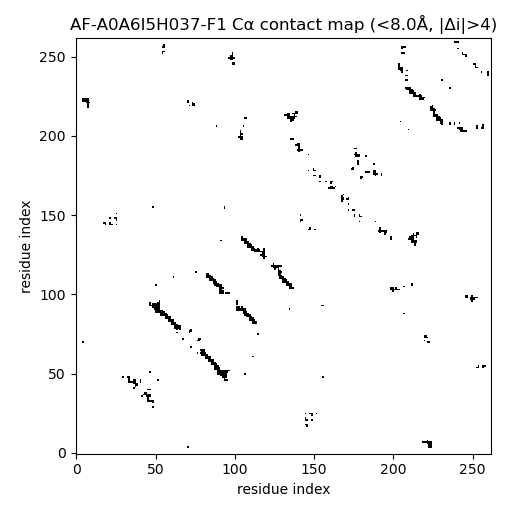997 -11.878 -1.267 1.00 97.06 207 ILE A O 1
ATOM 1598 N N . LEU A 1 208 ? -7.215 -13.367 -2.411 1.00 97.25 208 LEU A N 1
ATOM 1599 C CA . LEU A 1 208 ? -8.116 -13.704 -1.302 1.00 97.25 208 LEU A CA 1
ATOM 1600 C C . LEU A 1 208 ? -7.440 -14.523 -0.188 1.00 97.25 208 LEU A C 1
ATOM 1602 O O . LEU A 1 208 ? -8.000 -14.670 0.891 1.00 97.25 208 LEU A O 1
ATOM 1606 N N . LEU A 1 209 ? -6.239 -15.056 -0.431 1.00 97.38 209 LEU A N 1
ATOM 1607 C CA . LEU A 1 209 ? -5.443 -15.804 0.549 1.00 97.38 209 LEU A CA 1
ATOM 1608 C C . LEU A 1 209 ? -4.322 -14.964 1.177 1.00 97.38 209 LEU A C 1
ATOM 1610 O O . LEU A 1 209 ? -3.623 -15.440 2.071 1.00 97.38 209 LEU A O 1
ATOM 1614 N N . SER A 1 210 ? -4.129 -13.728 0.713 1.00 96.25 210 SER A N 1
ATOM 1615 C CA . SER A 1 210 ? -3.106 -12.831 1.249 1.00 96.25 210 SER A CA 1
ATOM 1616 C C . SER A 1 210 ? -3.578 -12.167 2.539 1.00 96.25 210 SER A C 1
ATOM 1618 O O . SER A 1 210 ? -4.738 -11.792 2.683 1.00 96.25 210 SER A O 1
ATOM 1620 N N . SER A 1 211 ? -2.652 -11.976 3.476 1.00 97.06 211 SER A N 1
ATOM 1621 C CA . SER A 1 211 ? -2.832 -10.989 4.540 1.00 97.06 211 SER A CA 1
ATOM 1622 C C . SER A 1 211 ? -2.383 -9.617 4.045 1.00 97.06 211 SER A C 1
ATOM 1624 O O . SER A 1 211 ? -1.465 -9.531 3.231 1.00 97.06 211 SER A O 1
ATOM 1626 N N . TYR A 1 212 ? -3.001 -8.563 4.563 1.00 97.88 212 TYR A N 1
ATOM 1627 C CA . TYR A 1 212 ? -2.695 -7.174 4.244 1.00 97.88 212 TYR A CA 1
ATOM 1628 C C . TYR A 1 212 ? -2.503 -6.369 5.524 1.00 97.88 212 TYR A C 1
ATOM 1630 O O . TYR A 1 212 ? -3.155 -6.636 6.533 1.00 97.88 212 TYR A O 1
ATOM 1638 N N . TRP A 1 213 ? -1.621 -5.378 5.489 1.00 97.62 213 TRP A N 1
ATOM 1639 C CA . TRP A 1 213 ? -1.315 -4.531 6.637 1.00 97.62 213 TRP A CA 1
ATOM 1640 C C . TRP A 1 213 ? -1.294 -3.063 6.245 1.00 97.62 213 TRP A C 1
ATOM 1642 O O . TRP A 1 213 ? -0.925 -2.728 5.118 1.00 97.62 213 TRP A O 1
ATOM 1652 N N . THR A 1 214 ? -1.550 -2.197 7.225 1.00 95.50 214 THR A N 1
ATOM 1653 C CA . THR A 1 214 ?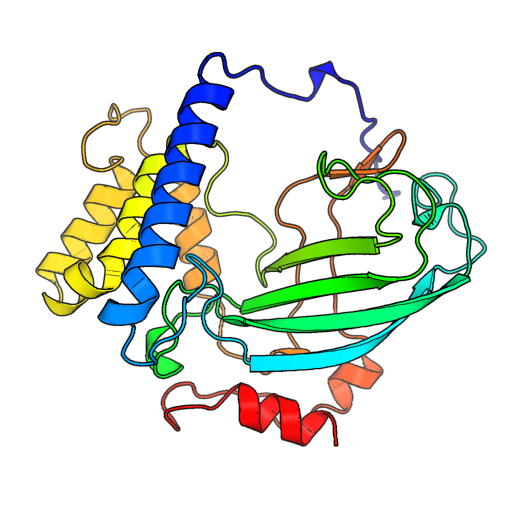 -1.322 -0.745 7.113 1.00 95.50 214 THR A CA 1
ATOM 1654 C C . THR A 1 214 ? 0.146 -0.394 6.885 1.00 95.50 214 THR A C 1
ATOM 1656 O O . THR A 1 214 ? 0.453 0.731 6.515 1.00 95.50 214 THR A O 1
ATOM 1659 N N . MET A 1 215 ? 1.055 -1.358 7.098 1.00 92.75 215 MET A N 1
ATOM 1660 C CA . MET A 1 215 ? 2.518 -1.242 7.062 1.00 92.75 215 MET A CA 1
ATOM 1661 C C . MET A 1 215 ? 3.090 -0.272 8.100 1.00 92.75 215 MET A C 1
ATOM 1663 O O . MET A 1 215 ? 3.886 -0.693 8.938 1.00 92.75 215 MET A O 1
ATOM 1667 N N . GLY A 1 216 ? 2.670 0.987 8.086 1.00 91.38 216 GLY A N 1
ATOM 1668 C CA . GLY A 1 216 ? 2.912 1.949 9.151 1.00 91.38 216 GLY A CA 1
ATOM 1669 C C . GLY A 1 216 ? 2.065 1.655 10.388 1.00 91.38 216 GLY A C 1
ATOM 1670 O O . GLY A 1 216 ? 1.055 0.939 10.334 1.00 91.38 216 GLY A O 1
ATOM 1671 N N . ALA A 1 217 ? 2.515 2.196 11.514 1.00 92.44 217 ALA A N 1
ATOM 1672 C CA . ALA A 1 217 ? 1.701 2.295 12.711 1.00 92.44 217 ALA A CA 1
ATOM 1673 C C . ALA A 1 217 ? 0.790 3.527 12.603 1.00 92.44 217 ALA A C 1
ATOM 1675 O O . ALA A 1 217 ? 1.170 4.529 12.007 1.00 92.44 217 ALA A O 1
ATOM 1676 N N . VAL A 1 218 ? -0.410 3.436 13.164 1.00 92.00 218 VAL A N 1
ATOM 1677 C CA . VAL A 1 218 ? -1.405 4.510 13.188 1.00 92.00 218 VAL A CA 1
ATOM 1678 C C . VAL A 1 218 ? -1.829 4.782 14.623 1.00 92.00 218 VAL A C 1
ATOM 1680 O O . VAL A 1 218 ? -1.796 3.886 15.475 1.00 92.00 218 VAL A O 1
ATOM 1683 N N . ARG A 1 219 ? -2.265 6.012 14.892 1.00 93.75 219 ARG A N 1
ATOM 1684 C CA . ARG A 1 219 ? -2.918 6.335 16.159 1.00 93.75 219 ARG A CA 1
ATOM 1685 C C . ARG A 1 219 ? -4.252 5.590 16.259 1.00 93.75 219 ARG A C 1
ATOM 1687 O O . ARG A 1 219 ? -5.083 5.656 15.358 1.00 93.75 219 ARG A O 1
ATOM 1694 N N . HIS A 1 220 ? -4.461 4.917 17.383 1.00 95.00 220 HIS A N 1
ATOM 1695 C CA . HIS A 1 220 ? -5.674 4.189 17.754 1.00 95.00 220 HIS A CA 1
ATOM 1696 C C . HIS A 1 220 ? -6.160 4.719 19.105 1.00 95.00 220 HIS A C 1
ATOM 1698 O O . HIS A 1 220 ? -5.905 4.134 20.157 1.00 95.00 220 HIS A O 1
ATOM 1704 N N . GLY A 1 221 ? -6.778 5.903 19.068 1.00 94.38 221 GLY A N 1
ATOM 1705 C CA . GLY A 1 221 ? -7.162 6.661 20.260 1.00 94.38 221 GLY A CA 1
ATOM 1706 C C . GLY A 1 221 ? -5.966 6.979 21.168 1.00 94.38 221 GLY A C 1
ATOM 1707 O O . GLY A 1 221 ? -5.111 7.786 20.792 1.00 94.38 221 GLY A O 1
ATOM 1708 N N . ASP A 1 222 ? -5.924 6.352 22.342 1.00 96.31 222 ASP A N 1
ATOM 1709 C CA . ASP A 1 222 ? -4.886 6.467 23.376 1.00 96.31 222 ASP A CA 1
ATOM 1710 C C . ASP A 1 222 ? -3.668 5.563 23.126 1.00 96.31 222 ASP A C 1
ATOM 1712 O O . ASP A 1 222 ? -2.676 5.635 23.858 1.00 96.31 222 ASP A O 1
ATOM 1716 N N . TYR A 1 223 ? -3.723 4.695 22.114 1.00 95.81 223 TYR A N 1
ATOM 1717 C CA . TYR A 1 223 ? -2.676 3.728 21.794 1.00 95.81 223 TYR A CA 1
ATOM 1718 C C . TYR A 1 223 ? -2.181 3.865 20.356 1.00 95.81 223 TYR A C 1
ATOM 1720 O O . TYR A 1 223 ? -2.739 4.590 19.534 1.00 95.81 223 TYR A O 1
ATOM 1728 N N . ILE A 1 224 ? -1.111 3.141 20.052 1.00 95.44 224 ILE A N 1
ATOM 1729 C CA . ILE A 1 224 ? -0.568 2.979 18.707 1.00 95.44 224 ILE A CA 1
ATOM 1730 C C . ILE A 1 224 ? -0.894 1.566 18.233 1.00 95.44 224 ILE A C 1
ATOM 1732 O O . ILE A 1 224 ? -0.667 0.590 18.954 1.00 95.44 224 ILE A O 1
ATOM 1736 N N . ALA A 1 225 ? -1.410 1.449 17.012 1.00 94.31 225 ALA A N 1
ATOM 1737 C CA . ALA A 1 225 ? -1.799 0.173 16.436 1.00 94.31 225 ALA A CA 1
ATOM 1738 C C . ALA A 1 225 ? -1.233 -0.023 15.033 1.00 94.31 225 ALA A C 1
ATOM 1740 O O . ALA A 1 225 ? -0.878 0.909 14.318 1.00 94.31 225 ALA A O 1
ATOM 1741 N N . LYS A 1 226 ? -1.203 -1.286 14.624 1.00 94.88 226 LYS A N 1
ATOM 1742 C CA . LYS A 1 226 ? -0.974 -1.696 13.247 1.00 94.88 226 LYS A CA 1
ATOM 1743 C C . LYS A 1 226 ? -2.068 -2.670 12.871 1.00 94.88 226 LYS A C 1
ATOM 1745 O O . LYS A 1 226 ? -2.222 -3.701 13.526 1.00 94.88 226 LYS A O 1
ATOM 1750 N N . VAL A 1 227 ? -2.833 -2.334 11.843 1.00 95.38 227 VAL A N 1
ATOM 1751 C CA . VAL A 1 227 ? -4.016 -3.113 11.476 1.00 95.38 227 VAL A CA 1
ATOM 1752 C C . VAL A 1 227 ? -3.612 -4.182 10.469 1.00 95.38 227 VAL A C 1
ATOM 1754 O O . VAL A 1 227 ? -2.815 -3.933 9.560 1.00 95.38 227 VAL A O 1
ATOM 1757 N N . ARG A 1 228 ? -4.136 -5.395 10.666 1.00 96.94 228 ARG A N 1
ATOM 1758 C CA . ARG A 1 228 ? -3.954 -6.536 9.769 1.00 96.94 228 ARG A CA 1
ATOM 1759 C C . ARG A 1 228 ? -5.313 -7.048 9.317 1.00 96.94 228 ARG A C 1
ATOM 1761 O O . ARG A 1 228 ? -6.137 -7.410 10.149 1.00 96.94 228 ARG A O 1
ATOM 1768 N N . PHE A 1 229 ? -5.461 -7.202 8.013 1.00 97.06 229 PHE A N 1
ATOM 1769 C CA . PHE A 1 229 ? -6.554 -7.908 7.365 1.00 97.06 229 PHE A CA 1
ATOM 1770 C C . PHE A 1 229 ? -6.047 -9.294 6.991 1.00 97.06 229 PHE A C 1
ATOM 1772 O O . PHE A 1 229 ? -5.027 -9.424 6.317 1.00 97.06 229 PHE A O 1
ATOM 1779 N N . THR A 1 230 ? -6.716 -10.338 7.461 1.00 97.12 230 THR A N 1
ATOM 1780 C CA . THR A 1 230 ? -6.372 -11.724 7.137 1.00 97.12 230 THR A CA 1
ATOM 1781 C C . THR A 1 230 ? -7.647 -12.452 6.752 1.00 97.12 230 THR A C 1
ATOM 1783 O O . THR A 1 230 ? -8.683 -12.183 7.363 1.00 97.12 230 THR A O 1
ATOM 1786 N N . PRO A 1 231 ? -7.604 -13.357 5.764 1.00 96.81 231 PRO A N 1
ATOM 1787 C CA . PRO A 1 231 ? -8.777 -14.141 5.431 1.00 96.81 231 PRO A CA 1
ATOM 1788 C C . PRO A 1 231 ? -9.177 -15.014 6.620 1.00 96.81 231 PRO A C 1
ATOM 1790 O O . PRO A 1 231 ? -8.319 -15.582 7.307 1.00 96.81 231 PRO A O 1
ATOM 1793 N N . ASP A 1 232 ? -10.484 -15.112 6.847 1.00 96.44 232 ASP A N 1
ATOM 1794 C CA . ASP A 1 232 ? -11.056 -16.085 7.771 1.00 96.44 232 ASP A CA 1
ATOM 1795 C C . ASP A 1 232 ? -10.662 -17.512 7.329 1.00 96.44 232 ASP A C 1
ATOM 1797 O O . ASP A 1 232 ? -10.698 -17.799 6.129 1.00 96.44 232 ASP A O 1
ATOM 1801 N N . PRO A 1 233 ? -10.282 -18.424 8.245 1.00 97.44 233 PRO A N 1
ATOM 1802 C CA . PRO A 1 233 ? -9.861 -19.772 7.872 1.00 97.44 233 PRO A CA 1
ATOM 1803 C C . PRO A 1 233 ? -10.898 -20.580 7.080 1.00 97.44 233 PRO A C 1
ATOM 1805 O O . PRO A 1 233 ? -10.506 -21.334 6.187 1.00 97.44 233 PRO A O 1
ATOM 1808 N N . ALA A 1 234 ? -12.195 -20.442 7.373 1.00 96.75 234 ALA A N 1
ATOM 1809 C CA . ALA A 1 234 ? -13.242 -21.167 6.656 1.00 96.75 234 ALA A CA 1
ATOM 1810 C C . ALA A 1 234 ? -13.444 -20.587 5.249 1.00 96.75 234 ALA A C 1
ATOM 1812 O O . ALA A 1 234 ? -13.488 -21.344 4.278 1.00 96.75 234 ALA A O 1
ATOM 1813 N N . ALA A 1 235 ? -13.462 -19.258 5.116 1.00 95.00 235 ALA A N 1
ATOM 1814 C CA . ALA A 1 235 ? -13.496 -18.595 3.811 1.00 95.00 235 ALA A CA 1
ATOM 1815 C C . ALA A 1 235 ? -12.245 -18.920 2.971 1.00 95.00 235 ALA A C 1
ATOM 1817 O O . ALA A 1 235 ? -12.344 -19.249 1.790 1.00 95.00 235 ALA A O 1
ATOM 1818 N N . ALA A 1 236 ? -11.061 -18.917 3.588 1.00 96.94 236 ALA A N 1
ATOM 1819 C CA . ALA A 1 236 ? -9.806 -19.275 2.934 1.00 96.94 236 ALA A CA 1
ATOM 1820 C C . ALA A 1 236 ? -9.793 -20.729 2.445 1.00 96.94 236 ALA A C 1
ATOM 1822 O O . ALA A 1 236 ? -9.162 -21.023 1.429 1.00 96.94 236 ALA A O 1
ATOM 1823 N N . ALA A 1 237 ? -10.446 -21.649 3.161 1.00 96.94 237 ALA A N 1
ATOM 1824 C CA . ALA A 1 237 ? -10.559 -23.050 2.761 1.00 96.94 237 ALA A CA 1
ATOM 1825 C C . ALA A 1 237 ? -11.482 -23.248 1.548 1.00 96.94 237 ALA A C 1
ATOM 1827 O O . ALA A 1 237 ? -11.281 -24.197 0.794 1.00 96.94 237 ALA A O 1
ATOM 1828 N N . ALA A 1 238 ? -12.450 -22.349 1.342 1.00 96.12 238 ALA A N 1
ATOM 1829 C CA . ALA A 1 238 ? -13.353 -22.385 0.195 1.00 96.12 238 ALA A CA 1
ATOM 1830 C C . ALA A 1 238 ? -12.687 -21.935 -1.119 1.00 96.12 238 ALA A C 1
ATOM 1832 O O . ALA A 1 238 ? -13.176 -22.295 -2.185 1.00 96.12 238 ALA A O 1
ATOM 1833 N N . VAL A 1 239 ? -11.566 -21.202 -1.054 1.00 97.38 239 VAL A N 1
ATOM 1834 C CA . VAL A 1 239 ? -10.840 -20.744 -2.249 1.00 97.38 239 VAL A CA 1
ATOM 1835 C C . VAL A 1 239 ? -10.273 -21.934 -3.025 1.00 97.38 239 VAL A C 1
ATOM 1837 O O . VAL A 1 239 ? -9.371 -22.631 -2.539 1.00 97.38 239 VAL A O 1
ATOM 1840 N N . VAL A 1 240 ? -10.760 -22.121 -4.253 1.00 96.50 240 VAL A N 1
ATOM 1841 C CA . VAL A 1 240 ? -10.412 -23.255 -5.124 1.00 96.50 240 VAL A CA 1
ATOM 1842 C C . VAL A 1 240 ? -9.088 -23.007 -5.839 1.00 96.50 240 VAL A C 1
ATOM 1844 O O . VAL A 1 240 ? -8.164 -23.823 -5.773 1.00 96.50 240 VAL A O 1
ATOM 1847 N N . ARG A 1 241 ? -8.951 -21.864 -6.513 1.00 95.19 241 ARG A N 1
ATOM 1848 C CA . ARG A 1 241 ? -7.742 -21.477 -7.240 1.00 95.19 241 ARG A CA 1
ATOM 1849 C C . ARG A 1 241 ? -6.753 -20.836 -6.279 1.00 95.19 241 ARG A C 1
ATOM 1851 O O . ARG A 1 241 ? -6.658 -19.617 -6.201 1.00 95.19 241 ARG A O 1
ATOM 1858 N N . ARG A 1 242 ? -6.020 -21.658 -5.534 1.00 95.44 242 ARG A N 1
ATOM 1859 C CA . ARG A 1 242 ? -5.066 -21.190 -4.512 1.00 95.44 242 ARG A CA 1
ATOM 1860 C C . ARG A 1 242 ? -3.771 -20.651 -5.117 1.00 95.44 242 ARG A C 1
ATOM 1862 O O . ARG A 1 242 ? -3.310 -19.574 -4.733 1.00 95.44 242 ARG A O 1
ATOM 1869 N N . ASP A 1 243 ? -3.228 -21.387 -6.080 1.00 94.25 243 ASP A N 1
ATOM 1870 C CA . ASP A 1 243 ? -1.974 -21.061 -6.751 1.00 94.25 243 ASP A CA 1
ATOM 1871 C C . ASP A 1 243 ? -2.209 -20.134 -7.947 1.00 94.25 243 ASP A C 1
ATOM 1873 O O . ASP A 1 243 ? -3.152 -20.300 -8.731 1.00 94.25 243 ASP A O 1
ATOM 1877 N N . ILE A 1 244 ? -1.318 -19.158 -8.102 1.00 95.88 244 ILE A N 1
ATOM 1878 C CA . ILE A 1 244 ? -1.309 -18.234 -9.232 1.00 95.88 244 ILE A CA 1
ATOM 1879 C C . ILE A 1 244 ? 0.058 -18.319 -9.896 1.00 95.88 244 ILE A C 1
ATOM 1881 O O . ILE A 1 244 ? 1.067 -18.015 -9.271 1.00 95.88 244 ILE A O 1
ATOM 1885 N N . ASP A 1 245 ? 0.077 -18.689 -11.174 1.00 95.94 245 ASP A N 1
ATOM 1886 C CA . ASP A 1 245 ? 1.241 -18.530 -12.043 1.00 95.94 245 ASP A CA 1
ATOM 1887 C C . ASP A 1 245 ? 1.080 -17.231 -12.850 1.00 95.94 245 ASP A C 1
ATOM 1889 O O . ASP A 1 245 ? 0.297 -17.217 -13.809 1.00 95.94 245 ASP A O 1
ATOM 1893 N N . PRO A 1 246 ? 1.804 -16.144 -12.511 1.00 94.50 246 PRO A N 1
ATOM 1894 C CA . PRO A 1 246 ? 1.735 -14.872 -13.229 1.00 94.50 246 PRO A CA 1
ATOM 1895 C C . PRO A 1 246 ? 2.121 -14.967 -14.705 1.00 94.50 246 PRO A C 1
ATOM 1897 O O . PRO A 1 246 ? 1.785 -14.066 -15.467 1.00 94.50 246 PRO A O 1
ATOM 1900 N N . THR A 1 247 ? 2.827 -16.026 -15.110 1.00 95.50 247 THR A N 1
ATOM 1901 C CA . THR A 1 247 ? 3.306 -16.227 -16.483 1.00 95.50 247 THR A CA 1
ATOM 1902 C C . THR A 1 247 ? 2.324 -17.001 -17.362 1.00 95.50 247 THR A C 1
ATOM 1904 O O . THR A 1 247 ? 2.461 -16.982 -18.585 1.00 95.50 247 THR A O 1
ATOM 1907 N N . SER A 1 248 ? 1.298 -17.617 -16.764 1.00 97.00 248 SER A N 1
ATOM 1908 C CA . SER A 1 248 ? 0.316 -18.445 -17.478 1.00 97.00 248 SER A CA 1
ATOM 1909 C C . SER A 1 248 ? -0.596 -17.660 -18.431 1.00 97.00 248 SER A C 1
ATOM 1911 O O . SER A 1 248 ? -1.095 -18.221 -19.405 1.00 97.00 248 SER A O 1
ATOM 1913 N N . ALA A 1 249 ? -0.814 -16.365 -18.178 1.00 97.00 249 ALA A N 1
ATOM 1914 C CA . ALA A 1 249 ? -1.575 -15.464 -19.041 1.00 97.00 249 ALA A CA 1
ATOM 1915 C C . ALA A 1 249 ? -1.206 -13.995 -18.772 1.00 97.00 249 ALA A C 1
ATOM 1917 O O . ALA A 1 249 ? -0.558 -13.671 -17.780 1.00 97.00 249 ALA A O 1
ATOM 1918 N N . ALA A 1 250 ? -1.657 -13.080 -19.637 1.00 96.19 250 ALA A N 1
ATOM 1919 C CA . ALA A 1 250 ? -1.444 -11.643 -19.433 1.00 96.19 250 ALA A CA 1
ATOM 1920 C C . ALA A 1 250 ? -2.188 -11.094 -18.197 1.00 96.19 250 ALA A C 1
ATOM 1922 O O . ALA A 1 250 ? -1.684 -10.191 -17.525 1.00 96.19 250 ALA A O 1
ATOM 1923 N N . GLU A 1 251 ? -3.372 -11.639 -17.899 1.00 96.94 251 GLU A N 1
ATOM 1924 C CA . GLU A 1 251 ? -4.149 -11.353 -16.691 1.00 96.94 251 GLU A CA 1
ATOM 1925 C C . GLU A 1 251 ? -4.516 -12.664 -15.991 1.00 96.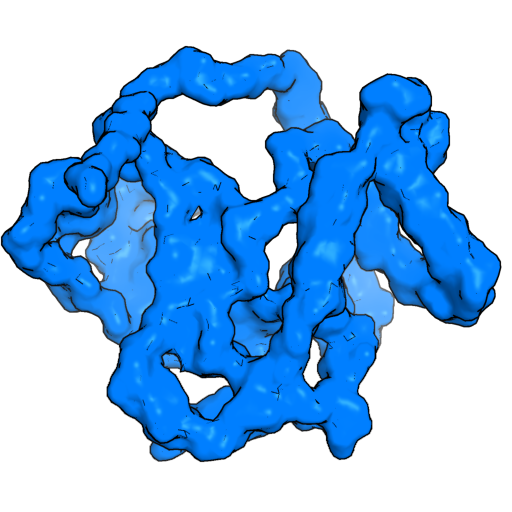94 251 GLU A C 1
ATOM 1927 O O . GLU A 1 251 ? -5.202 -13.511 -16.560 1.00 96.94 251 GLU A O 1
ATOM 1932 N N . VAL A 1 252 ? -4.079 -12.826 -14.746 1.00 97.44 252 VAL A N 1
ATOM 1933 C CA . VAL A 1 252 ? -4.332 -14.023 -13.935 1.00 97.44 252 VAL A CA 1
ATOM 1934 C C . VAL A 1 252 ? -5.066 -13.692 -12.643 1.00 97.44 252 VAL A C 1
ATOM 1936 O O . VAL A 1 252 ? -5.903 -14.484 -12.214 1.00 97.44 252 VAL A O 1
ATOM 1939 N N . PHE A 1 253 ? -4.828 -12.512 -12.060 1.00 97.50 253 PHE A N 1
ATOM 1940 C CA . PHE A 1 253 ? -5.416 -12.136 -10.772 1.00 97.50 253 PHE A CA 1
ATOM 1941 C C . PHE A 1 253 ? -6.884 -11.720 -10.885 1.00 97.50 253 PHE A C 1
ATOM 1943 O O . PHE A 1 253 ? -7.697 -12.148 -10.072 1.00 97.50 253 PHE A O 1
ATOM 1950 N N . ARG A 1 254 ? -7.254 -10.928 -11.903 1.00 96.94 254 ARG A N 1
ATOM 1951 C CA . ARG A 1 254 ? -8.655 -10.515 -12.113 1.00 96.94 254 ARG A CA 1
ATOM 1952 C C . ARG A 1 254 ? -9.576 -11.714 -12.392 1.00 96.94 254 ARG A C 1
ATOM 1954 O O . ARG A 1 254 ? -10.570 -11.837 -11.680 1.00 96.94 254 ARG A O 1
ATOM 1961 N N . PRO A 1 255 ? -9.268 -12.620 -13.344 1.00 97.00 255 PRO A N 1
ATOM 1962 C CA . PRO A 1 255 ? -10.109 -13.796 -13.568 1.00 97.00 255 PRO A CA 1
ATOM 1963 C C . PRO A 1 255 ? -10.171 -14.727 -12.354 1.00 97.00 255 PRO A C 1
ATOM 1965 O O . PRO A 1 255 ? -11.222 -15.295 -12.087 1.00 97.00 255 PRO A O 1
ATOM 1968 N N . ALA A 1 256 ? -9.069 -14.872 -11.602 1.00 97.25 256 ALA A N 1
ATOM 1969 C CA . ALA A 1 256 ? -9.075 -15.637 -10.355 1.00 97.25 256 ALA A CA 1
ATOM 1970 C C . ALA A 1 256 ? -10.024 -15.018 -9.321 1.00 97.25 256 ALA A C 1
ATOM 1972 O O . ALA A 1 256 ? -10.865 -15.721 -8.784 1.00 97.25 256 ALA A O 1
ATOM 1973 N N . LEU A 1 257 ? -9.948 -13.703 -9.097 1.00 97.06 257 LEU A N 1
ATOM 1974 C CA . LEU A 1 257 ? -10.842 -13.002 -8.174 1.00 97.06 257 LEU A CA 1
ATOM 1975 C C . LEU A 1 257 ? -12.316 -13.151 -8.573 1.00 97.06 257 LEU A C 1
ATOM 1977 O O . LEU A 1 257 ? -13.158 -13.403 -7.720 1.00 97.06 257 LEU A O 1
ATOM 1981 N N . GLN A 1 258 ? -12.627 -13.002 -9.863 1.00 96.06 258 GLN A N 1
ATOM 1982 C CA . GLN A 1 258 ? -13.994 -13.150 -10.366 1.00 96.06 258 GLN A CA 1
ATOM 1983 C C . GLN A 1 258 ? -14.531 -14.570 -10.178 1.00 96.06 258 GLN A C 1
ATOM 1985 O O . GLN A 1 258 ? -15.689 -14.718 -9.815 1.00 96.06 258 GLN A O 1
ATOM 1990 N N . ALA A 1 259 ? -13.707 -15.594 -10.408 1.00 95.88 259 ALA A N 1
ATOM 1991 C CA . ALA A 1 259 ? -14.127 -16.986 -10.278 1.00 95.88 259 ALA A CA 1
ATOM 1992 C C . ALA A 1 259 ? -14.440 -17.394 -8.827 1.00 95.88 259 ALA A C 1
ATOM 1994 O O . ALA A 1 259 ? -15.288 -18.250 -8.621 1.00 95.88 259 ALA A O 1
ATOM 1995 N N . GLU A 1 260 ? -13.771 -16.793 -7.838 1.00 96.06 260 GLU A N 1
ATOM 1996 C CA . GLU A 1 260 ? -13.968 -17.121 -6.416 1.00 96.06 260 GLU A CA 1
ATOM 1997 C C . GLU A 1 260 ? -15.095 -16.315 -5.742 1.00 96.06 260 GLU A C 1
ATOM 1999 O O . GLU A 1 260 ? -15.490 -16.639 -4.627 1.00 96.06 260 GLU A O 1
ATOM 2004 N N . LEU A 1 261 ? -15.586 -15.241 -6.377 1.00 91.44 261 LEU A N 1
ATOM 2005 C CA . LEU A 1 261 ? -16.612 -14.341 -5.820 1.00 91.44 261 LEU A CA 1
ATOM 2006 C C . LEU A 1 261 ? -17.959 -14.392 -6.569 1.00 91.44 261 LEU A C 1
ATOM 2008 O O . LEU A 1 261 ? -18.814 -13.535 -6.337 1.00 91.44 261 LEU A O 1
ATOM 2012 N N . GLN A 1 262 ? -18.129 -15.351 -7.483 1.00 77.81 262 GLN A N 1
ATOM 2013 C CA . GLN A 1 262 ? -19.394 -15.662 -8.164 1.00 77.81 262 GLN A CA 1
ATOM 2014 C C . GLN A 1 262 ? -20.148 -16.766 -7.427 1.00 77.81 262 GLN A C 1
ATOM 2016 O O . GLN A 1 262 ? -21.393 -16.656 -7.367 1.00 77.81 262 GLN A O 1
#

Sequence (262 aa):
MAAQFVRYTPDIEADDPDFDRNLQTVIGKTESYIADSVEAGGTGRALRDAHAKGYGLVRGVVEILDGLPPEYAQGIYATPGTHDALIRFSNGSPHAGADARLGAATGLALKIFDIPGPTLLEDEPDTGTFDYANINGPIFFCNTVERYLFIQDLFLAAPTYFSQGRPGAHRFFTDFVTGKGTLDQDDWAWDEFLAFLRLAKTPPANILLSSYWTMGAVRHGDYIAKVRFTPDPAAAAAVVRRDIDPTSAAEVFRPALQAELQ

Secondary structure (DSSP, 8-state):
----PPBP-GGGSPP-TTHHHHHHHHHHHHHHHHHHHHHHTSSSSPPPSS---EEEEEEEEEEE-SS--TTTS-GGGGS-EEEEEEEEEEESSS--S-GGGS-S-EEEEEEEES--S--S-SS-TT--EEEEEEESSSS-S-SSHHHHHHHHHHHHHHHHHHTTHHHHHHHHHHHHHHTTTTS-GGG--HHHHHHHHHHHTPPPB-GGG--EE-SS-EEETTEEE--EE---HHHHHH-S--B--TTSSS--HHHHHHHH--

pLDDT: mean 93.99, std 5.6, range [45.12, 98.62]

Nearest PDB structures (foldseek):
  1h7k-assembly1_A  TM=5.132E-01  e=2.481E-03  Proteus mirabilis
  3hb6-assembly1_A  TM=5.553E-01  e=5.586E-03  Proteus mirabilis
  4e37-assembly1_C  TM=4.605E-01  e=2.341E-03  Pseudomonas aeruginosa PAO1
  1m85-assembly1_A  TM=4.647E-01  e=4.180E-03  Proteus mirabilis
  1h6n-assembly1_A  TM=4.839E-01  e=6.647E-03  Proteus mirabilis

Radius of gyration: 19.89 Å; Cα contacts (8 Å, |Δi|>4): 427; chains: 1; bounding box: 51×44×52 Å

Solvent-accessible surface area (backbone atoms only — not comparable to full-atom values): 14694 Å² total; per-residue (Å²): 130,82,86,82,82,48,69,55,55,83,82,76,60,81,89,57,98,54,46,69,63,38,47,53,51,48,49,54,52,41,54,51,48,23,61,52,21,21,68,77,60,75,70,75,44,67,40,39,70,50,39,32,26,67,46,46,79,42,82,52,72,48,73,39,65,71,92,56,58,75,85,65,35,33,69,82,43,53,55,55,46,78,29,55,28,42,36,38,35,22,38,44,28,49,56,70,70,46,46,61,75,47,65,47,43,33,29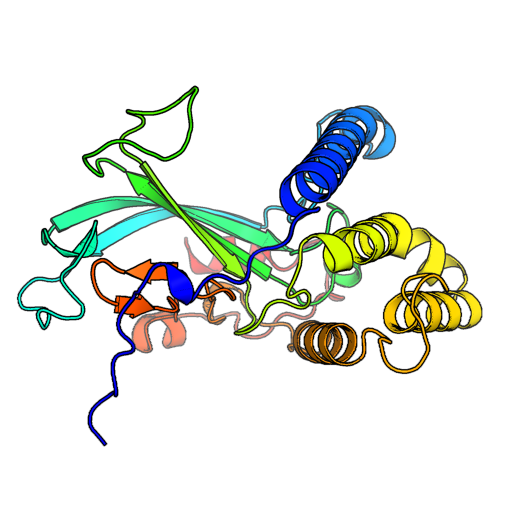,48,33,39,39,36,44,81,37,87,65,73,50,94,42,89,93,50,32,76,70,26,59,49,75,46,71,21,31,58,35,78,58,60,46,58,93,47,60,70,60,37,57,52,50,53,53,47,62,74,43,38,66,69,28,48,74,56,41,70,68,22,44,51,49,50,55,50,31,53,31,26,48,70,70,74,42,57,82,94,63,38,36,53,67,31,50,52,41,40,52,56,40,59,65,42,76,66,50,32,72,72,70,46,48,31,15,49,33,53,75,42,81,38,66,66,24,54,41,69,59,72,50,64,58,52,72,70,64,46,68,67,52,78,72,50,75,46,61,45,79,80,41,60,70,48,63,37,62,50,53,52,68,75,74,111